Protein AF-R9PTU6-F1 (afdb_monomer_lite)

Structure (mmCIF, N/CA/C/O backbone):
data_AF-R9PTU6-F1
#
_entry.id   AF-R9PTU6-F1
#
loop_
_atom_site.group_PDB
_atom_site.id
_atom_site.type_symbol
_atom_site.label_atom_id
_atom_site.label_alt_id
_atom_site.label_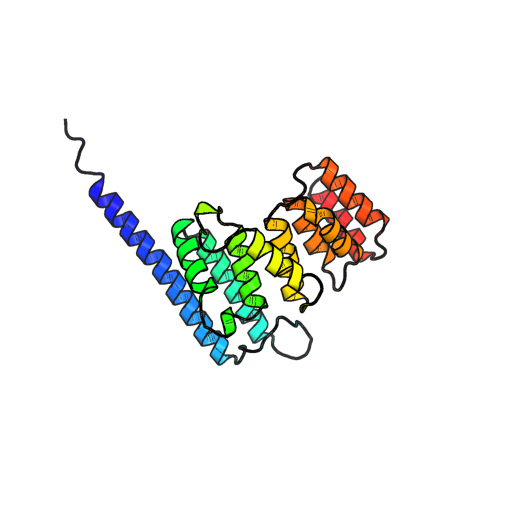comp_id
_atom_site.label_asym_id
_atom_site.label_entity_id
_atom_site.label_seq_id
_atom_site.pdbx_PDB_ins_code
_atom_site.Cartn_x
_atom_site.Cartn_y
_atom_site.Cartn_z
_atom_site.occupancy
_atom_site.B_iso_or_equiv
_atom_site.auth_seq_id
_atom_site.auth_comp_id
_atom_site.auth_asym_id
_atom_site.auth_atom_id
_atom_site.pdbx_PDB_model_num
ATOM 1 N N . MET A 1 1 ? 11.464 44.272 -32.805 1.00 34.47 1 MET A N 1
ATOM 2 C CA . MET A 1 1 ? 10.614 43.321 -32.060 1.00 34.47 1 MET A CA 1
ATOM 3 C C . MET A 1 1 ? 11.207 41.920 -32.236 1.00 34.47 1 MET A C 1
ATOM 5 O O . MET A 1 1 ? 10.971 41.286 -33.251 1.00 34.47 1 MET A O 1
ATOM 9 N N . LYS A 1 2 ? 12.105 41.510 -31.327 1.00 36.19 2 LYS A N 1
ATOM 10 C CA . LYS A 1 2 ? 12.791 40.203 -31.313 1.00 36.19 2 LYS A CA 1
ATOM 11 C C . LYS A 1 2 ? 12.185 39.371 -30.181 1.00 36.19 2 LYS A C 1
ATOM 13 O O . LYS A 1 2 ? 12.646 39.465 -29.053 1.00 36.19 2 LYS A O 1
ATOM 18 N N . ILE A 1 3 ? 11.127 38.623 -30.468 1.00 35.91 3 ILE A N 1
ATOM 19 C CA . ILE A 1 3 ? 10.530 37.650 -29.543 1.00 35.91 3 ILE A CA 1
ATOM 20 C C . ILE A 1 3 ? 10.020 36.508 -30.417 1.00 35.91 3 ILE A C 1
ATOM 22 O O . ILE A 1 3 ? 8.866 36.563 -30.805 1.00 35.91 3 ILE A O 1
ATOM 26 N N . LEU A 1 4 ? 10.877 35.560 -30.833 1.00 30.67 4 LEU A N 1
ATOM 27 C CA . LEU A 1 4 ? 10.441 34.278 -31.435 1.00 30.67 4 LEU A CA 1
ATOM 28 C C . LEU A 1 4 ? 11.594 33.308 -31.783 1.00 30.67 4 LEU A C 1
ATOM 30 O O . LEU A 1 4 ? 11.518 32.612 -32.780 1.00 30.67 4 LEU A O 1
ATOM 34 N N . VAL A 1 5 ? 12.678 33.220 -30.998 1.00 35.16 5 VAL A N 1
ATOM 35 C CA . VAL A 1 5 ? 13.681 32.133 -31.179 1.00 35.16 5 VAL A CA 1
ATOM 36 C C . VAL A 1 5 ? 14.298 31.701 -29.839 1.00 35.16 5 VAL A C 1
ATOM 38 O O . VAL A 1 5 ? 15.510 31.633 -29.687 1.00 35.16 5 VAL A O 1
ATOM 41 N N . LEU A 1 6 ? 13.469 31.464 -28.818 1.00 29.98 6 LEU A N 1
ATOM 42 C CA . LEU A 1 6 ? 13.942 30.956 -27.514 1.00 29.98 6 LEU A CA 1
ATOM 43 C C . LEU A 1 6 ? 13.097 29.805 -26.939 1.00 29.98 6 LEU A C 1
ATOM 45 O O . LEU A 1 6 ? 13.467 29.244 -25.916 1.00 29.98 6 LEU A O 1
ATOM 49 N N . CYS A 1 7 ? 12.014 29.387 -27.608 1.00 32.47 7 CYS A N 1
ATOM 50 C CA . CYS A 1 7 ? 11.205 28.246 -27.156 1.00 32.47 7 CYS A CA 1
ATOM 51 C C . CYS A 1 7 ? 11.706 26.876 -27.650 1.00 32.47 7 CYS A C 1
ATOM 53 O O . CYS A 1 7 ? 11.428 25.878 -27.001 1.00 32.47 7 CYS A O 1
ATOM 55 N N . SER A 1 8 ? 12.470 26.783 -28.742 1.00 41.53 8 SER A N 1
ATOM 56 C CA . SER A 1 8 ? 12.825 25.486 -29.349 1.00 41.53 8 SER A CA 1
ATOM 57 C C . SER A 1 8 ? 14.021 24.769 -28.705 1.00 41.53 8 SER A C 1
ATOM 59 O O . SER A 1 8 ? 14.050 23.543 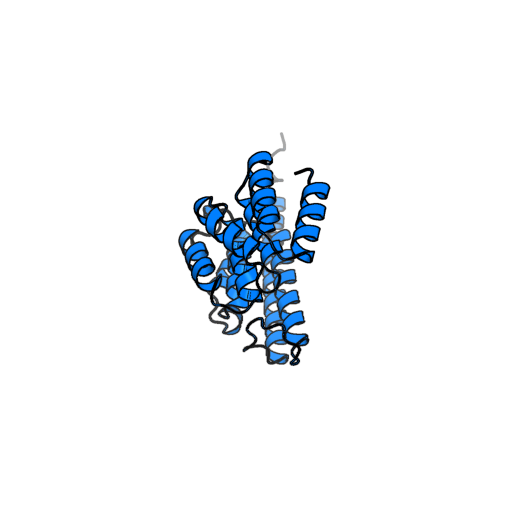-28.689 1.00 41.53 8 SER A O 1
ATOM 61 N N . LEU A 1 9 ? 14.983 25.492 -28.122 1.00 33.44 9 LEU A N 1
ATOM 62 C CA . LEU A 1 9 ? 16.167 24.879 -27.492 1.00 33.44 9 LEU A CA 1
ATOM 63 C C . LEU A 1 9 ? 15.899 24.376 -26.066 1.00 33.44 9 LEU A C 1
ATOM 65 O O . LEU A 1 9 ? 16.403 23.322 -25.695 1.00 33.44 9 LEU A O 1
ATOM 69 N N . LEU A 1 10 ? 15.068 25.088 -25.296 1.00 33.38 10 LEU A N 1
ATOM 70 C CA . LEU A 1 10 ? 14.632 24.661 -23.960 1.00 33.38 10 LEU A CA 1
ATOM 71 C C . LEU A 1 10 ? 13.686 23.456 -24.026 1.00 33.38 10 LEU A C 1
ATOM 73 O O . LEU A 1 10 ? 13.791 22.560 -23.199 1.00 33.38 10 LEU A O 1
ATOM 77 N N . LEU A 1 11 ? 12.793 23.402 -25.021 1.00 34.53 11 LEU A N 1
ATOM 78 C CA . LEU A 1 11 ? 11.911 22.249 -25.223 1.00 34.53 11 LEU A CA 1
ATOM 79 C C . LEU A 1 11 ? 12.690 21.001 -25.671 1.00 34.53 11 LEU A C 1
ATOM 81 O O . LEU A 1 11 ? 12.424 19.929 -25.142 1.00 34.53 11 LEU A O 1
ATOM 85 N N . CYS A 1 12 ? 13.690 21.124 -26.554 1.00 35.94 12 CYS A N 1
ATOM 86 C CA . CYS A 1 12 ? 14.544 19.985 -26.924 1.00 35.94 12 CYS A CA 1
ATOM 87 C C . CYS A 1 12 ? 15.388 19.463 -25.752 1.00 35.94 12 CYS A C 1
ATOM 89 O O . CYS A 1 12 ? 15.470 18.252 -25.565 1.00 35.94 12 CYS A O 1
ATOM 91 N N . SER A 1 13 ? 15.978 20.343 -24.935 1.00 39.31 13 SER A N 1
ATOM 92 C CA . SER A 1 13 ? 16.764 19.907 -23.774 1.00 39.31 13 SER A CA 1
ATOM 93 C C . SER A 1 13 ? 15.894 19.330 -22.655 1.00 39.31 13 SER A C 1
ATOM 95 O O . SER A 1 13 ? 16.315 18.386 -21.995 1.00 39.31 13 SER A O 1
ATOM 97 N N . LEU A 1 14 ? 14.666 19.831 -22.472 1.00 40.34 14 LEU A N 1
ATOM 98 C CA . LEU A 1 14 ? 13.685 19.263 -21.539 1.00 40.34 14 LEU A CA 1
ATOM 99 C C . LEU A 1 14 ? 13.172 17.892 -21.993 1.00 40.34 14 LEU A C 1
ATOM 101 O O . LEU A 1 14 ? 12.947 17.035 -21.146 1.00 40.34 14 LEU A O 1
ATOM 105 N N . VAL A 1 15 ? 12.988 17.672 -23.297 1.00 48.03 15 VAL A N 1
ATOM 106 C CA . VAL A 1 15 ? 12.591 16.362 -23.840 1.00 48.03 15 VAL A CA 1
ATOM 107 C C . VAL A 1 15 ? 13.742 15.357 -23.721 1.00 48.03 15 VAL A C 1
ATOM 109 O O . VAL A 1 15 ? 13.526 14.263 -23.209 1.00 48.03 15 VAL A O 1
ATOM 112 N N . GLN A 1 16 ? 14.977 15.748 -24.058 1.00 53.28 16 GLN A N 1
ATOM 113 C CA . GLN A 1 16 ? 16.151 14.880 -23.882 1.00 53.28 16 GLN A CA 1
ATOM 114 C C . GLN A 1 16 ? 16.455 14.575 -22.407 1.00 53.28 16 GLN A C 1
ATOM 116 O O . GLN A 1 16 ? 16.778 13.441 -22.075 1.00 53.28 16 GLN A O 1
ATOM 121 N N . ALA A 1 17 ? 16.329 15.546 -21.496 1.00 56.66 17 ALA A N 1
ATOM 122 C CA . ALA A 1 17 ? 16.569 15.316 -20.067 1.00 56.66 17 ALA A CA 1
ATOM 123 C C . ALA A 1 17 ? 15.539 14.359 -19.434 1.00 56.66 17 ALA A C 1
ATOM 125 O O . ALA A 1 17 ? 15.880 13.589 -18.535 1.00 56.66 17 ALA A O 1
ATOM 126 N N . LYS A 1 18 ? 14.293 14.390 -19.918 1.00 57.53 18 LYS A N 1
ATOM 127 C CA . LYS A 1 18 ? 13.219 13.475 -19.507 1.00 57.53 18 LYS A CA 1
ATOM 128 C C . LYS A 1 18 ? 13.491 12.035 -19.941 1.00 57.53 18 LYS A C 1
ATOM 130 O O . LYS A 1 18 ? 13.534 11.133 -19.107 1.00 57.53 18 LYS A O 1
ATOM 135 N N . GLU A 1 19 ? 13.823 11.832 -21.217 1.00 61.91 19 GLU A N 1
ATOM 136 C CA . GLU A 1 19 ? 14.202 10.510 -21.740 1.00 61.91 19 GLU A CA 1
ATOM 137 C C . GLU A 1 19 ? 15.419 9.915 -21.010 1.00 61.91 19 GLU A C 1
ATOM 139 O O . GLU A 1 19 ? 15.427 8.729 -20.681 1.00 61.91 19 GLU A O 1
ATOM 144 N N . VAL A 1 20 ? 16.411 10.744 -20.664 1.00 67.69 20 VAL A N 1
ATOM 145 C CA . VAL A 1 20 ? 17.582 10.314 -19.878 1.00 67.69 20 VAL A CA 1
ATOM 146 C C . VAL A 1 20 ? 17.192 9.870 -18.464 1.00 67.69 20 VAL A C 1
ATOM 148 O O . VAL A 1 20 ? 17.780 8.926 -17.936 1.00 67.69 20 VAL A O 1
ATOM 151 N N . THR A 1 21 ? 16.192 10.509 -17.851 1.00 79.62 21 THR A N 1
ATOM 152 C CA . THR A 1 21 ? 15.762 10.180 -16.483 1.00 79.62 21 THR A CA 1
ATOM 153 C C . THR A 1 21 ? 15.050 8.829 -16.451 1.00 79.62 21 THR A C 1
ATOM 155 O O . THR A 1 21 ? 15.451 7.960 -15.682 1.00 79.62 21 THR A O 1
ATOM 158 N N . LEU A 1 22 ? 14.066 8.594 -17.327 1.00 81.81 22 LEU A N 1
ATOM 159 C CA . LEU A 1 22 ? 13.373 7.299 -17.398 1.00 81.81 22 LEU A CA 1
ATOM 160 C C . LEU A 1 22 ? 14.335 6.143 -17.720 1.00 81.81 22 LEU A C 1
ATOM 162 O O . LEU A 1 22 ? 14.288 5.106 -17.059 1.00 81.81 22 LEU A O 1
ATOM 166 N N . GLN A 1 23 ? 15.239 6.330 -18.686 1.00 84.31 23 GLN A N 1
ATOM 167 C CA . GLN A 1 23 ? 16.219 5.304 -19.054 1.00 84.31 23 GLN A CA 1
ATOM 168 C C . GLN A 1 23 ? 17.173 4.968 -17.898 1.00 84.31 23 GLN A C 1
ATOM 170 O O . GLN A 1 23 ? 17.548 3.806 -17.716 1.00 84.31 23 GLN A O 1
ATOM 175 N N . SER A 1 24 ? 17.551 5.968 -17.097 1.00 86.62 24 SER A N 1
ATOM 176 C CA . SER A 1 24 ? 18.366 5.754 -15.900 1.00 86.62 24 SER A CA 1
ATOM 177 C C . SER A 1 24 ? 17.627 4.913 -14.857 1.00 86.62 24 SER A C 1
ATOM 179 O O . SER A 1 24 ? 18.233 4.021 -14.265 1.00 86.62 24 SER A O 1
ATOM 181 N N . GLU A 1 25 ? 16.334 5.166 -14.631 1.00 87.94 25 GLU A N 1
ATOM 182 C CA . GLU A 1 25 ? 15.538 4.397 -13.663 1.00 87.94 25 GLU A CA 1
ATOM 183 C C . GLU A 1 25 ? 15.312 2.948 -14.135 1.00 87.94 25 GLU A C 1
ATOM 185 O O . GLU A 1 25 ? 15.41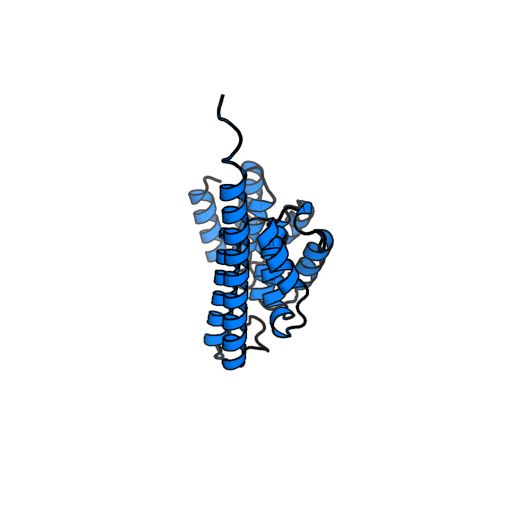0 2.018 -13.334 1.00 87.94 25 GLU A O 1
ATOM 190 N N . LEU A 1 26 ? 15.101 2.731 -15.440 1.00 85.19 26 LEU A N 1
ATOM 191 C CA . LEU A 1 26 ? 15.012 1.385 -16.027 1.00 85.19 26 LEU A CA 1
ATOM 192 C C . LEU A 1 26 ? 16.317 0.601 -15.859 1.00 85.19 26 LEU A C 1
ATOM 194 O O . LEU A 1 26 ? 16.296 -0.511 -15.340 1.00 85.19 26 LEU A O 1
ATOM 198 N N . THR A 1 27 ? 17.458 1.217 -16.184 1.00 86.56 27 THR A N 1
ATOM 199 C CA . THR A 1 27 ? 18.785 0.611 -15.957 1.00 86.56 27 THR A CA 1
ATOM 200 C C . THR A 1 27 ? 18.994 0.258 -14.478 1.00 86.56 27 THR A C 1
ATOM 202 O O . THR A 1 27 ? 19.556 -0.783 -14.137 1.00 86.56 27 THR A O 1
ATOM 205 N N . GLY A 1 28 ? 18.531 1.118 -13.565 1.00 86.00 28 GLY A N 1
ATOM 206 C CA . GLY A 1 28 ? 18.585 0.866 -12.124 1.00 86.00 28 GLY A CA 1
ATOM 207 C C . GLY A 1 28 ? 17.782 -0.368 -11.701 1.00 86.00 28 GLY A C 1
ATOM 208 O O . GLY A 1 28 ? 18.256 -1.160 -10.884 1.00 86.00 28 GLY A O 1
ATOM 209 N N . LEU A 1 29 ? 16.595 -0.557 -12.2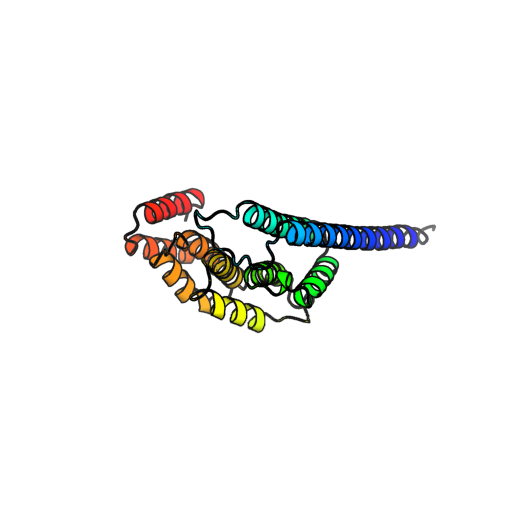79 1.00 85.00 29 LEU A N 1
ATOM 210 C CA . LEU A 1 29 ? 15.733 -1.710 -12.016 1.00 85.00 29 LEU A CA 1
ATOM 211 C C . LEU A 1 29 ? 16.270 -3.006 -12.621 1.00 85.00 29 LEU A C 1
ATOM 213 O O . LEU A 1 29 ? 16.206 -4.037 -11.958 1.00 85.00 29 LEU A O 1
ATOM 217 N N . GLU A 1 30 ? 16.851 -2.963 -13.818 1.00 85.62 30 GLU A N 1
ATOM 218 C CA . GLU A 1 30 ? 17.526 -4.117 -14.430 1.00 85.62 30 GLU A CA 1
ATOM 219 C C . GLU A 1 30 ? 18.701 -4.594 -13.564 1.00 85.62 30 GLU A C 1
ATOM 221 O O . GLU A 1 30 ? 18.809 -5.777 -13.238 1.00 85.62 30 GLU A O 1
ATOM 226 N N . ASN A 1 31 ? 19.535 -3.660 -13.093 1.00 86.06 31 ASN A N 1
ATOM 227 C CA . ASN A 1 31 ? 20.632 -3.966 -12.172 1.00 86.06 31 ASN A CA 1
ATOM 228 C C . ASN A 1 31 ? 20.128 -4.527 -10.836 1.00 86.06 31 ASN A C 1
ATOM 230 O O . ASN A 1 31 ? 20.758 -5.403 -10.240 1.00 86.06 31 ASN A O 1
ATOM 234 N N . TRP A 1 32 ? 19.001 -4.019 -10.331 1.00 89.12 32 TRP A N 1
ATOM 235 C CA . TRP A 1 32 ? 18.366 -4.581 -9.144 1.00 89.12 32 TRP A CA 1
ATOM 236 C C . TRP A 1 32 ? 17.888 -6.018 -9.393 1.00 89.12 32 TRP A C 1
ATOM 238 O O . TRP A 1 32 ? 18.193 -6.893 -8.584 1.00 89.12 32 TRP A O 1
ATOM 248 N N . LEU A 1 33 ? 17.218 -6.276 -10.518 1.00 86.00 33 LEU A N 1
ATOM 249 C CA . LEU A 1 33 ? 16.679 -7.592 -10.855 1.00 86.00 33 LEU A CA 1
ATOM 250 C C . LEU A 1 33 ? 17.795 -8.636 -10.982 1.00 86.00 33 LEU A C 1
ATOM 252 O O . LEU A 1 33 ? 17.674 -9.723 -10.423 1.00 86.00 33 LEU A O 1
ATOM 256 N N . SER A 1 34 ? 18.913 -8.282 -11.627 1.00 83.94 34 SER A N 1
ATOM 257 C CA . SER A 1 34 ? 20.097 -9.151 -11.705 1.00 83.94 34 SER A CA 1
ATOM 258 C C . SER A 1 34 ? 20.592 -9.554 -10.313 1.00 83.94 34 SER A C 1
ATOM 260 O O . SER A 1 34 ? 20.754 -10.740 -10.039 1.00 83.94 34 SER A O 1
ATOM 262 N N . ARG A 1 35 ? 20.754 -8.587 -9.398 1.00 84.38 35 ARG A N 1
ATOM 263 C CA . ARG A 1 35 ? 21.187 -8.869 -8.018 1.00 84.38 35 ARG A CA 1
ATOM 264 C C . ARG A 1 35 ? 20.177 -9.726 -7.256 1.00 84.38 35 ARG A C 1
ATOM 266 O O . ARG A 1 35 ? 20.572 -10.574 -6.464 1.00 84.38 35 ARG A O 1
ATOM 273 N N . TYR A 1 36 ? 18.881 -9.528 -7.491 1.00 83.00 36 TYR A N 1
ATOM 274 C CA . TYR A 1 36 ? 17.831 -10.320 -6.849 1.00 83.00 36 TYR A CA 1
ATOM 275 C C . TYR A 1 36 ? 17.906 -11.804 -7.236 1.00 83.00 36 TYR A C 1
ATOM 277 O O . TYR A 1 36 ? 17.718 -12.684 -6.389 1.00 83.00 36 TYR A O 1
ATOM 285 N N . TYR A 1 37 ? 18.215 -12.086 -8.505 1.00 83.25 37 TYR A N 1
ATOM 286 C CA . TYR A 1 37 ? 18.451 -13.447 -8.979 1.00 83.25 37 TYR A CA 1
ATOM 287 C C . TYR A 1 37 ? 19.728 -14.058 -8.398 1.00 83.25 37 TYR A C 1
ATOM 289 O O . TYR A 1 37 ? 19.695 -15.223 -8.001 1.00 83.25 37 TYR A O 1
ATOM 297 N N . ASP A 1 38 ? 20.806 -13.282 -8.259 1.00 86.44 38 ASP A N 1
ATOM 298 C CA . ASP A 1 38 ? 22.060 -13.756 -7.650 1.00 86.44 38 ASP A CA 1
ATOM 299 C C . ASP A 1 38 ? 21.872 -14.188 -6.184 1.00 86.44 38 ASP A C 1
ATOM 301 O O . ASP A 1 38 ? 22.472 -15.163 -5.731 1.00 86.44 38 ASP A O 1
ATOM 305 N N . LEU A 1 39 ? 20.967 -13.528 -5.453 1.00 84.56 39 LEU A N 1
ATOM 306 C CA . LEU A 1 39 ? 20.577 -13.889 -4.081 1.00 84.56 39 LEU A CA 1
ATOM 307 C C . LEU A 1 39 ? 19.618 -15.098 -4.010 1.00 84.56 39 LEU A C 1
ATOM 309 O O . LEU A 1 39 ? 19.158 -15.490 -2.934 1.00 84.56 39 LEU A O 1
ATOM 313 N N . SER A 1 40 ? 19.295 -15.705 -5.158 1.00 83.12 40 SER A N 1
ATOM 314 C CA . SER A 1 40 ? 18.356 -16.824 -5.302 1.00 83.12 40 SER A CA 1
ATOM 315 C C . SER A 1 40 ? 16.946 -16.527 -4.772 1.00 83.12 40 SER A C 1
ATOM 317 O O . SER A 1 40 ? 16.227 -17.444 -4.383 1.00 83.12 40 SER A O 1
ATOM 319 N N . CYS A 1 41 ? 16.526 -15.260 -4.710 1.00 83.56 41 CYS A N 1
ATOM 320 C CA . CYS A 1 41 ? 15.299 -14.830 -4.021 1.00 83.56 41 CYS A CA 1
ATOM 321 C C . CYS A 1 41 ? 14.004 -15.007 -4.827 1.00 83.56 41 CYS A C 1
ATOM 323 O O . CYS A 1 41 ? 12.946 -14.564 -4.389 1.00 83.56 41 CYS A O 1
ATOM 325 N N . ALA A 1 42 ? 14.055 -15.644 -5.998 1.00 77.44 42 ALA A N 1
ATOM 326 C CA . ALA A 1 42 ? 12.937 -15.688 -6.943 1.00 77.44 42 ALA A CA 1
ATOM 327 C C . ALA A 1 42 ? 11.632 -16.281 -6.368 1.00 77.44 42 ALA A C 1
ATOM 329 O O . ALA A 1 42 ? 10.539 -15.932 -6.816 1.00 77.44 42 ALA A O 1
ATOM 330 N N . ASP A 1 43 ? 11.731 -17.158 -5.372 1.00 78.06 43 ASP A N 1
ATOM 331 C CA . ASP A 1 43 ? 10.611 -17.821 -4.704 1.00 78.06 43 ASP A CA 1
ATOM 332 C C . ASP A 1 43 ? 10.150 -17.129 -3.410 1.00 78.06 43 ASP A C 1
ATOM 334 O O . ASP A 1 43 ? 9.188 -17.585 -2.789 1.00 78.06 43 ASP A O 1
ATOM 338 N N . TYR A 1 44 ? 10.782 -16.025 -3.004 1.00 82.69 44 TYR A N 1
ATOM 339 C CA . TYR A 1 44 ? 10.451 -15.310 -1.774 1.00 82.69 44 TYR A CA 1
ATOM 340 C C . TYR A 1 44 ? 9.039 -14.705 -1.826 1.00 82.69 44 TYR A C 1
ATOM 342 O O . TYR A 1 44 ? 8.687 -13.961 -2.741 1.00 82.69 44 TYR A O 1
ATOM 350 N N . ARG A 1 45 ? 8.207 -15.014 -0.821 1.00 79.38 45 ARG A N 1
ATOM 351 C CA . ARG A 1 45 ? 6.774 -14.640 -0.785 1.00 79.38 45 ARG A CA 1
ATOM 352 C C . ARG A 1 45 ? 6.418 -13.596 0.275 1.00 79.38 45 ARG A C 1
ATOM 354 O O . ARG A 1 45 ? 5.240 -13.368 0.542 1.00 79.38 45 ARG A O 1
ATOM 361 N N . GLY A 1 46 ? 7.418 -12.959 0.886 1.00 75.50 46 GLY A N 1
ATOM 362 C CA . GLY A 1 46 ? 7.194 -11.972 1.947 1.00 75.50 46 GLY A CA 1
ATOM 363 C C . GLY A 1 46 ? 6.818 -12.592 3.293 1.00 75.50 46 GLY A C 1
ATOM 364 O O . GLY A 1 46 ? 6.083 -11.982 4.071 1.00 75.50 46 GLY A O 1
ATOM 365 N N . GLU A 1 47 ? 7.294 -13.807 3.565 1.00 75.88 47 GLU A N 1
ATOM 366 C CA . GLU A 1 47 ? 7.299 -14.366 4.914 1.00 75.88 47 GLU A CA 1
ATOM 367 C C . GLU A 1 47 ? 8.529 -13.833 5.648 1.00 75.88 47 GLU A C 1
ATOM 369 O O . GLU A 1 47 ? 9.663 -14.117 5.273 1.00 75.88 47 GLU A O 1
ATOM 374 N N . TRP A 1 48 ? 8.293 -13.002 6.662 1.00 70.19 48 TRP A N 1
ATOM 375 C CA . TRP A 1 48 ? 9.324 -12.542 7.591 1.00 70.19 48 TRP A CA 1
ATOM 376 C C . TRP A 1 48 ? 9.269 -13.479 8.789 1.00 70.19 48 TRP A C 1
ATOM 378 O O . TRP A 1 48 ? 8.585 -13.198 9.773 1.00 70.19 48 TRP A O 1
ATOM 388 N N . ASN A 1 49 ? 9.854 -14.661 8.635 1.00 58.72 49 ASN A N 1
ATOM 389 C CA . ASN A 1 49 ? 10.034 -15.609 9.725 1.00 58.72 49 ASN A CA 1
ATOM 390 C C . ASN A 1 49 ? 11.530 -15.747 10.034 1.00 58.72 49 ASN A C 1
ATOM 392 O O . ASN A 1 49 ? 12.378 -15.412 9.209 1.00 58.72 49 ASN A O 1
ATOM 396 N N . ASP A 1 50 ? 11.844 -16.228 11.237 1.00 52.50 50 ASP A N 1
ATOM 397 C CA . ASP A 1 50 ? 13.215 -16.326 11.760 1.00 52.50 50 ASP A CA 1
ATOM 398 C C . ASP A 1 50 ? 14.104 -17.314 10.968 1.00 52.50 50 ASP A C 1
ATOM 400 O O . ASP A 1 50 ? 15.304 -17.417 11.211 1.00 52.50 50 ASP A O 1
ATOM 404 N N . THR A 1 51 ? 13.540 -18.015 9.980 1.00 55.00 51 THR A N 1
ATOM 405 C CA . THR A 1 51 ? 14.243 -18.861 9.007 1.00 55.00 51 THR A CA 1
ATOM 406 C C . THR A 1 51 ? 14.723 -18.049 7.787 1.00 55.00 51 THR A C 1
ATOM 408 O O . THR A 1 51 ? 14.238 -18.190 6.669 1.00 55.00 51 THR A O 1
ATOM 411 N N . GLU A 1 52 ? 15.720 -17.196 8.043 1.00 57.34 52 GLU A N 1
ATOM 412 C CA . GLU A 1 52 ? 16.941 -17.024 7.228 1.00 57.34 52 GLU A CA 1
ATOM 413 C C . GLU A 1 52 ? 16.843 -16.587 5.750 1.00 57.34 52 GLU A C 1
ATOM 415 O O . GLU A 1 52 ? 17.549 -17.141 4.909 1.00 57.34 52 GLU A O 1
ATOM 420 N N . ARG A 1 53 ? 16.090 -15.532 5.400 1.00 75.69 53 ARG A N 1
ATOM 421 C CA . ARG A 1 53 ? 16.349 -14.809 4.125 1.00 75.69 53 ARG A CA 1
ATOM 422 C C . ARG A 1 53 ? 16.390 -13.276 4.247 1.00 75.69 53 ARG A C 1
ATOM 424 O O . ARG A 1 53 ? 15.718 -12.606 3.456 1.00 75.69 53 ARG A O 1
ATOM 431 N N . PRO A 1 54 ? 17.175 -12.709 5.189 1.00 81.88 54 PRO A N 1
ATOM 432 C CA . PRO A 1 54 ? 17.294 -11.256 5.351 1.00 81.88 54 PRO A CA 1
ATOM 433 C C . PRO A 1 54 ? 17.729 -10.569 4.052 1.00 81.88 54 PRO A C 1
ATOM 435 O O . PRO A 1 54 ? 17.158 -9.549 3.691 1.00 81.88 54 PRO A O 1
ATOM 438 N N . ASP A 1 55 ? 18.610 -11.194 3.267 1.00 86.25 55 ASP A N 1
ATOM 439 C CA . ASP A 1 55 ? 19.048 -10.644 1.980 1.00 86.25 55 ASP A CA 1
ATOM 440 C C . ASP A 1 55 ? 17.891 -10.479 0.975 1.00 86.25 55 ASP A C 1
ATOM 442 O O . ASP A 1 55 ? 17.881 -9.540 0.182 1.00 86.25 55 ASP A O 1
ATOM 446 N N . CYS A 1 56 ? 16.883 -11.360 1.005 1.00 86.88 56 CYS A N 1
ATOM 447 C CA . CYS A 1 56 ? 15.707 -11.246 0.135 1.00 86.88 56 CYS A CA 1
ATOM 448 C C . CYS A 1 56 ? 14.716 -10.194 0.622 1.00 86.88 56 CYS A C 1
ATOM 450 O O . CYS A 1 56 ? 14.051 -9.554 -0.199 1.00 86.88 56 CYS A O 1
ATOM 452 N N . GLU A 1 57 ? 14.606 -10.029 1.940 1.00 87.06 57 GLU A N 1
ATOM 453 C CA . GLU A 1 57 ? 13.851 -8.935 2.540 1.00 87.06 57 GLU A CA 1
ATOM 454 C C . GLU A 1 57 ? 14.488 -7.594 2.180 1.00 87.06 57 GLU A C 1
ATOM 456 O O . GLU A 1 57 ? 13.804 -6.740 1.616 1.00 87.06 57 GLU A O 1
ATOM 461 N N . ASP A 1 58 ? 15.791 -7.443 2.412 1.00 88.75 58 ASP A N 1
ATOM 462 C CA . ASP A 1 58 ? 16.558 -6.244 2.081 1.00 88.75 58 ASP A CA 1
ATOM 463 C C . ASP A 1 58 ? 16.474 -5.939 0.587 1.00 88.75 58 ASP A C 1
ATOM 465 O O . ASP A 1 58 ? 16.156 -4.815 0.198 1.00 88.75 58 ASP A O 1
ATOM 469 N N . ALA A 1 59 ? 16.634 -6.947 -0.273 1.00 88.94 59 ALA A N 1
ATOM 470 C CA . ALA A 1 59 ? 16.501 -6.747 -1.709 1.00 88.94 59 ALA A CA 1
ATOM 471 C C . ALA A 1 59 ? 15.068 -6.349 -2.116 1.00 88.94 59 ALA A C 1
ATOM 473 O O . ALA A 1 59 ? 14.890 -5.526 -3.017 1.00 88.94 59 ALA A O 1
ATOM 474 N N . TYR A 1 60 ? 14.028 -6.866 -1.457 1.00 90.38 60 TYR A N 1
ATOM 475 C CA . TYR A 1 60 ? 12.655 -6.401 -1.681 1.00 90.38 60 TYR A CA 1
ATOM 476 C C . TYR A 1 60 ? 12.431 -4.965 -1.172 1.00 90.38 60 TYR A C 1
ATOM 478 O O . TYR A 1 60 ? 11.780 -4.165 -1.850 1.00 90.38 60 TYR A O 1
ATOM 486 N N . LEU A 1 61 ? 12.977 -4.602 -0.010 1.00 90.38 61 LEU A N 1
ATOM 487 C CA . LEU A 1 61 ? 12.920 -3.233 0.506 1.00 90.38 61 LEU A CA 1
ATOM 488 C C . LEU A 1 61 ? 13.646 -2.263 -0.434 1.00 90.38 61 LEU A C 1
ATOM 490 O O . LEU A 1 61 ? 13.119 -1.187 -0.723 1.00 90.38 61 LEU A O 1
ATOM 494 N N . ASP A 1 62 ? 14.786 -2.667 -0.986 1.00 91.25 62 ASP A N 1
ATOM 495 C CA . ASP A 1 62 ? 15.511 -1.931 -2.020 1.00 91.25 62 ASP A CA 1
ATOM 496 C C . ASP A 1 62 ? 14.660 -1.728 -3.272 1.00 91.25 62 ASP A C 1
ATOM 498 O O . ASP A 1 62 ? 14.588 -0.608 -3.777 1.00 91.25 62 ASP A O 1
ATOM 502 N N . PHE A 1 63 ? 13.952 -2.758 -3.748 1.00 92.31 63 PHE A N 1
ATOM 503 C CA . PHE A 1 63 ? 13.013 -2.611 -4.866 1.00 92.31 63 PHE A CA 1
ATOM 504 C C . PHE A 1 63 ? 11.950 -1.560 -4.570 1.00 92.31 63 PHE A C 1
ATOM 506 O O . PHE A 1 63 ? 11.709 -0.660 -5.376 1.00 92.31 63 PHE A O 1
ATOM 513 N N . MET A 1 64 ? 11.309 -1.663 -3.405 1.00 91.50 64 MET A N 1
ATOM 514 C CA . MET A 1 64 ? 10.267 -0.723 -3.021 1.00 91.50 64 MET A CA 1
ATOM 515 C C . MET A 1 64 ? 10.790 0.710 -2.937 1.00 91.50 64 MET A C 1
ATOM 517 O O . MET A 1 64 ? 10.116 1.636 -3.396 1.00 91.50 64 MET A O 1
ATOM 521 N N . ASN A 1 65 ? 11.963 0.890 -2.330 1.00 90.56 65 ASN A N 1
ATOM 522 C CA . ASN A 1 65 ? 12.595 2.190 -2.164 1.00 90.56 65 ASN A CA 1
ATOM 523 C C . ASN A 1 65 ? 12.980 2.769 -3.522 1.00 90.56 65 ASN A C 1
ATOM 525 O O . ASN A 1 65 ? 12.618 3.908 -3.809 1.00 90.56 65 ASN A O 1
ATOM 529 N N . SER A 1 66 ? 13.620 1.983 -4.388 1.00 89.62 66 SER A N 1
ATOM 530 C CA . SER A 1 66 ? 13.958 2.388 -5.754 1.00 89.62 66 SER A CA 1
ATOM 531 C C . SER A 1 66 ? 12.719 2.771 -6.551 1.00 89.62 66 SER A C 1
ATOM 533 O O . SER A 1 66 ? 12.692 3.847 -7.141 1.00 89.62 66 SER A O 1
ATOM 535 N N . LEU A 1 67 ? 11.652 1.968 -6.505 1.00 91.19 67 LEU A N 1
ATOM 536 C CA . LEU A 1 67 ? 10.410 2.289 -7.208 1.00 91.19 67 LEU A CA 1
ATOM 537 C C . LEU A 1 67 ? 9.761 3.570 -6.662 1.00 91.19 67 LEU A C 1
ATOM 539 O O . LEU A 1 67 ? 9.278 4.401 -7.432 1.00 91.19 67 LEU A O 1
ATOM 543 N N . GLY A 1 68 ? 9.778 3.764 -5.340 1.00 88.31 68 GLY A N 1
ATOM 544 C CA . GLY A 1 68 ? 9.298 4.987 -4.697 1.00 88.31 68 GLY A CA 1
ATOM 545 C C . GLY A 1 68 ? 10.123 6.226 -5.066 1.00 88.31 68 GLY A C 1
ATOM 546 O O . GLY A 1 68 ? 9.555 7.279 -5.368 1.00 88.31 68 GLY A O 1
ATOM 547 N N . PHE A 1 69 ? 11.453 6.108 -5.092 1.00 88.00 69 PHE A N 1
ATOM 548 C CA . PHE A 1 69 ? 12.356 7.190 -5.486 1.00 88.00 69 PHE A CA 1
ATOM 549 C C . PHE A 1 69 ? 12.210 7.537 -6.963 1.00 88.00 69 PHE A C 1
ATOM 551 O O . PHE A 1 69 ? 12.022 8.717 -7.270 1.00 88.00 69 PHE A O 1
ATOM 558 N N . ALA A 1 70 ? 12.203 6.539 -7.848 1.00 87.75 70 ALA A N 1
ATOM 559 C CA . ALA A 1 70 ? 11.927 6.723 -9.268 1.00 87.75 70 ALA A CA 1
ATOM 560 C C . ALA A 1 70 ? 10.601 7.471 -9.440 1.00 87.75 70 ALA A C 1
ATOM 562 O O . ALA A 1 70 ? 10.548 8.536 -10.055 1.00 87.75 70 ALA A O 1
ATOM 563 N N . ARG A 1 71 ? 9.535 7.013 -8.770 1.00 87.69 71 ARG A N 1
ATOM 564 C CA . ARG A 1 71 ? 8.223 7.665 -8.847 1.00 87.69 71 ARG A CA 1
ATOM 565 C C . ARG A 1 71 ? 8.244 9.130 -8.410 1.00 87.69 71 ARG A C 1
ATOM 567 O O . ARG A 1 71 ? 7.510 9.922 -8.994 1.00 87.69 71 ARG A O 1
ATOM 574 N N . SER A 1 72 ? 9.049 9.490 -7.411 1.00 86.56 72 SER A N 1
ATOM 575 C CA . SER A 1 72 ? 9.157 10.872 -6.920 1.00 86.56 72 SER A CA 1
ATOM 576 C C . SER A 1 72 ? 9.900 11.825 -7.865 1.00 86.56 72 SER A C 1
ATOM 578 O O . SER A 1 72 ? 9.737 13.039 -7.751 1.00 86.56 72 SER A O 1
ATOM 580 N N . ARG A 1 73 ? 10.715 11.289 -8.781 1.00 88.56 73 ARG A N 1
ATOM 581 C CA . ARG A 1 73 ? 11.533 12.058 -9.734 1.00 88.56 73 ARG A CA 1
ATOM 582 C C . ARG A 1 73 ? 10.912 12.133 -11.123 1.00 88.56 73 ARG A C 1
ATOM 584 O O . ARG A 1 73 ? 11.137 13.104 -11.836 1.00 88.56 73 ARG A O 1
ATOM 591 N N . LEU A 1 74 ? 10.144 11.112 -11.488 1.00 89.50 74 LEU A N 1
ATOM 592 C CA . LEU A 1 74 ? 9.480 11.003 -12.779 1.00 89.50 74 LEU A CA 1
ATOM 593 C C . LEU A 1 74 ? 8.180 11.817 -12.806 1.00 89.50 74 LEU A C 1
ATOM 595 O O . LEU A 1 74 ? 7.415 11.851 -11.836 1.00 89.50 74 LEU A O 1
ATOM 599 N N . SER A 1 75 ? 7.892 12.427 -13.954 1.00 90.56 75 SER A N 1
ATOM 600 C CA . SER A 1 75 ? 6.554 12.947 -14.245 1.00 90.56 75 SER A CA 1
ATOM 601 C C . SER A 1 75 ? 5.522 11.815 -14.272 1.00 90.56 75 SER A C 1
ATOM 603 O O . SER A 1 75 ? 5.871 10.646 -14.422 1.00 90.56 75 SER A O 1
ATOM 605 N N . ASP A 1 76 ? 4.233 12.142 -14.168 1.00 90.56 76 ASP A N 1
ATOM 606 C CA . ASP A 1 76 ? 3.161 11.134 -14.210 1.00 90.56 76 ASP A CA 1
ATOM 607 C C . ASP A 1 76 ? 3.197 10.288 -15.492 1.00 90.56 76 ASP A C 1
ATOM 609 O O . ASP A 1 76 ? 2.909 9.095 -15.446 1.00 90.56 76 ASP A O 1
ATOM 613 N N . GLN A 1 77 ? 3.609 10.881 -16.617 1.00 90.62 77 GLN A N 1
ATOM 614 C CA . GLN A 1 77 ? 3.747 10.179 -17.891 1.00 90.62 77 GLN A CA 1
ATOM 615 C C . GLN A 1 77 ? 4.928 9.199 -17.890 1.00 90.62 77 GLN A C 1
ATOM 617 O O . GLN A 1 77 ? 4.775 8.059 -18.317 1.00 90.62 77 GLN A O 1
ATOM 622 N N . GLU A 1 78 ? 6.094 9.608 -17.393 1.00 92.06 78 GLU A N 1
ATOM 623 C CA . GLU A 1 78 ? 7.262 8.719 -17.317 1.00 92.06 78 GLU A CA 1
ATOM 624 C C . GLU A 1 78 ? 7.049 7.619 -16.270 1.00 92.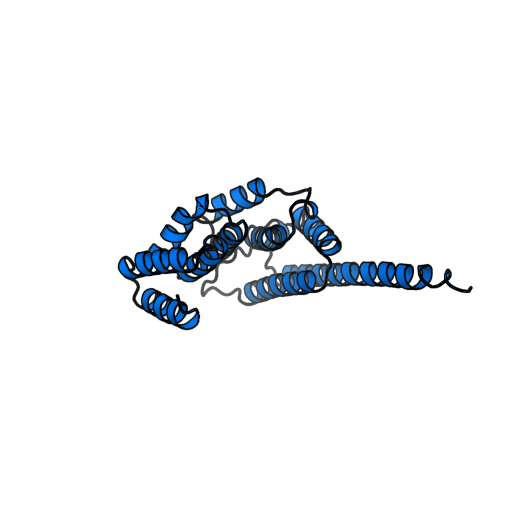06 78 GLU A C 1
ATOM 626 O O . GLU A 1 78 ? 7.364 6.456 -16.502 1.00 92.06 78 GLU A O 1
ATOM 631 N N . ALA A 1 79 ? 6.446 7.962 -15.130 1.00 92.69 79 ALA A N 1
ATOM 632 C CA . ALA A 1 79 ? 6.063 6.995 -14.111 1.00 92.69 79 ALA A CA 1
ATOM 633 C C . ALA A 1 79 ? 5.031 5.991 -14.636 1.00 92.69 79 ALA A C 1
ATOM 635 O O . ALA A 1 79 ? 5.106 4.812 -14.304 1.00 92.69 79 ALA A O 1
ATOM 636 N N . SER A 1 80 ? 4.083 6.447 -15.457 1.00 93.44 80 SER A N 1
ATOM 637 C CA . SER A 1 80 ? 3.130 5.578 -16.144 1.00 93.44 80 SER A CA 1
ATOM 638 C C . SER A 1 80 ? 3.827 4.571 -17.046 1.00 93.44 80 SER A C 1
ATOM 640 O O . SER A 1 80 ? 3.527 3.383 -16.951 1.00 93.44 80 SER A O 1
ATOM 642 N N . GLN A 1 81 ? 4.772 5.029 -17.873 1.00 92.88 81 GLN A N 1
ATOM 643 C CA . GLN A 1 81 ? 5.548 4.167 -18.766 1.00 92.88 81 GLN A CA 1
ATOM 644 C C . GLN A 1 81 ? 6.356 3.140 -17.975 1.00 92.88 81 GLN A C 1
ATOM 646 O O . GLN A 1 81 ? 6.291 1.949 -18.268 1.00 92.88 81 GLN A O 1
ATOM 651 N N . LEU A 1 82 ? 7.055 3.584 -16.927 1.00 93.44 82 LEU A N 1
ATOM 652 C CA . LEU A 1 82 ? 7.803 2.697 -16.044 1.00 93.44 82 LEU A CA 1
ATOM 653 C C . LEU A 1 82 ? 6.899 1.624 -15.421 1.00 93.44 82 LEU A C 1
ATOM 655 O O . LEU A 1 82 ? 7.209 0.435 -15.461 1.00 93.44 82 LEU A O 1
ATOM 659 N N . LEU A 1 83 ? 5.775 2.037 -14.836 1.00 94.62 83 LEU A N 1
ATOM 660 C CA . LEU A 1 83 ? 4.861 1.118 -14.167 1.00 94.62 83 LEU A CA 1
ATOM 661 C C . LEU A 1 83 ? 4.133 0.198 -15.152 1.00 94.62 83 LEU A C 1
ATOM 663 O O . LEU A 1 83 ? 3.820 -0.917 -14.758 1.00 94.62 83 LEU A O 1
ATOM 667 N N . ASP A 1 84 ? 3.909 0.608 -16.404 1.00 94.44 84 ASP A N 1
ATOM 668 C CA . ASP A 1 84 ? 3.338 -0.254 -17.451 1.00 94.44 84 ASP A CA 1
ATOM 669 C C . ASP A 1 84 ? 4.303 -1.389 -17.800 1.00 94.44 84 ASP A C 1
ATOM 671 O O . ASP A 1 84 ? 3.911 -2.556 -17.811 1.00 94.44 84 ASP A O 1
ATOM 675 N N . ILE A 1 85 ? 5.587 -1.056 -17.987 1.00 92.81 85 ILE A N 1
ATOM 676 C CA . ILE A 1 85 ? 6.658 -2.033 -18.234 1.00 92.81 85 ILE A CA 1
ATOM 677 C C . ILE A 1 85 ? 6.710 -3.049 -17.092 1.00 92.81 85 ILE A C 1
ATOM 679 O O . ILE A 1 85 ? 6.648 -4.253 -17.331 1.00 92.81 85 ILE A O 1
ATOM 683 N N . LEU A 1 86 ? 6.758 -2.578 -15.842 1.00 93.81 86 LEU A N 1
ATOM 684 C CA . LEU A 1 86 ? 6.794 -3.461 -14.673 1.00 93.81 86 LEU A CA 1
ATOM 685 C C . LEU A 1 86 ? 5.504 -4.275 -14.523 1.00 93.81 86 LEU A C 1
ATOM 687 O O . LEU A 1 86 ? 5.540 -5.443 -14.143 1.00 93.81 86 LEU A O 1
ATOM 691 N N . TRP A 1 87 ? 4.351 -3.673 -14.814 1.00 94.62 87 TRP A N 1
ATOM 692 C CA . TRP A 1 87 ? 3.052 -4.324 -14.693 1.00 94.62 87 TRP A CA 1
ATOM 693 C C . TRP A 1 87 ? 2.852 -5.429 -15.728 1.00 94.62 87 TRP A C 1
ATOM 695 O O . TRP A 1 87 ? 2.236 -6.442 -15.402 1.00 94.62 87 TRP A O 1
ATOM 705 N N . ARG A 1 88 ? 3.350 -5.258 -16.951 1.00 93.25 88 ARG A N 1
ATOM 706 C CA . ARG A 1 88 ? 3.205 -6.228 -18.048 1.00 93.25 88 ARG A CA 1
ATOM 707 C C . ARG A 1 88 ? 4.390 -7.174 -18.202 1.00 93.25 88 ARG A C 1
ATOM 709 O O . ARG A 1 88 ? 4.371 -7.993 -19.110 1.00 93.25 88 ARG A O 1
ATOM 716 N N . SER A 1 89 ? 5.414 -7.034 -17.368 1.00 91.06 89 SER A N 1
ATOM 717 C CA . SER A 1 89 ? 6.614 -7.853 -17.452 1.00 91.06 89 SER A CA 1
ATOM 718 C C . SER A 1 89 ? 6.306 -9.339 -17.243 1.00 91.06 89 SER A C 1
ATOM 720 O O . SER A 1 89 ? 5.609 -9.705 -16.294 1.00 91.06 89 SER A O 1
ATOM 722 N N . ASP A 1 90 ? 6.892 -10.177 -18.099 1.00 88.75 90 ASP A N 1
ATOM 723 C CA . ASP A 1 90 ? 6.881 -11.638 -17.971 1.00 88.75 90 ASP A CA 1
ATOM 724 C C . ASP A 1 90 ? 7.969 -12.150 -17.006 1.00 88.75 90 ASP A C 1
ATOM 726 O O . ASP A 1 90 ? 8.104 -13.357 -16.802 1.00 88.75 90 ASP A O 1
ATOM 730 N N . GLU A 1 91 ? 8.744 -11.249 -16.387 1.00 88.12 91 GLU A N 1
ATOM 731 C CA . GLU A 1 91 ? 9.759 -11.616 -15.401 1.00 88.12 91 GLU A CA 1
ATOM 732 C C . GLU A 1 91 ? 9.099 -12.311 -14.196 1.00 88.12 91 GLU A C 1
ATOM 734 O O . GLU A 1 91 ? 8.248 -11.709 -13.519 1.00 88.12 91 GLU A O 1
ATOM 739 N N . PRO A 1 92 ? 9.486 -13.561 -13.867 1.00 87.00 92 PRO A N 1
ATOM 740 C CA . PRO A 1 92 ? 8.849 -14.332 -12.799 1.00 87.00 92 PRO A CA 1
ATOM 741 C C . PRO A 1 92 ? 8.812 -13.611 -11.445 1.00 87.00 92 PRO A C 1
ATOM 743 O O . PRO A 1 92 ? 7.824 -13.709 -10.715 1.00 87.00 92 PRO A O 1
ATOM 746 N N . VAL A 1 93 ? 9.856 -12.839 -11.126 1.00 88.00 93 VAL A N 1
ATOM 747 C CA . VAL A 1 93 ? 9.951 -12.052 -9.885 1.00 88.00 93 VAL A CA 1
ATOM 748 C C . VAL A 1 93 ? 8.884 -10.958 -9.832 1.00 88.00 93 VAL A C 1
ATOM 750 O O . VAL A 1 93 ? 8.250 -10.770 -8.799 1.00 88.00 93 VAL A O 1
ATOM 753 N N . LEU A 1 94 ? 8.629 -10.261 -10.941 1.00 89.31 94 LEU A N 1
ATOM 754 C CA . LEU A 1 94 ? 7.625 -9.190 -10.997 1.00 89.31 94 LEU A CA 1
ATOM 755 C C . LEU A 1 94 ? 6.188 -9.734 -11.041 1.00 89.31 94 LEU A C 1
ATOM 757 O O . LEU A 1 94 ? 5.241 -9.029 -10.682 1.00 89.31 94 LEU A O 1
ATOM 761 N N . SER A 1 95 ? 6.033 -11.005 -11.418 1.00 86.94 95 SER A N 1
ATOM 762 C CA . SER A 1 95 ? 4.769 -11.747 -11.348 1.00 86.94 95 SER A CA 1
ATOM 763 C C . SER A 1 95 ? 4.445 -12.284 -9.948 1.00 86.94 95 SER A C 1
ATOM 765 O O . SER A 1 95 ? 3.301 -12.659 -9.685 1.00 86.94 95 SER A O 1
ATOM 767 N N . ASN A 1 96 ? 5.413 -12.299 -9.026 1.00 89.31 96 ASN A N 1
ATOM 768 C CA . ASN A 1 96 ? 5.187 -12.661 -7.629 1.00 89.31 96 ASN A CA 1
ATOM 769 C C . ASN A 1 96 ? 4.230 -11.663 -6.950 1.00 89.31 96 ASN A C 1
ATOM 771 O O . ASN A 1 96 ? 4.323 -10.449 -7.153 1.00 89.31 96 ASN A O 1
ATOM 775 N N . GLU A 1 97 ? 3.326 -12.168 -6.103 1.00 91.25 97 GLU A N 1
ATOM 776 C CA . GLU A 1 97 ? 2.288 -11.366 -5.442 1.00 91.25 97 GLU A CA 1
ATOM 777 C C . GLU A 1 97 ? 2.852 -10.156 -4.688 1.00 91.25 97 GLU A C 1
ATOM 779 O O . GLU A 1 97 ? 2.281 -9.068 -4.750 1.00 91.25 97 GLU A O 1
ATOM 784 N N . LEU A 1 98 ? 3.989 -10.308 -4.010 1.00 91.38 98 LEU A N 1
ATOM 785 C CA . LEU A 1 98 ? 4.595 -9.247 -3.211 1.00 91.38 98 LEU A CA 1
ATOM 786 C C . LEU A 1 98 ? 5.021 -8.046 -4.076 1.00 91.38 98 LEU A C 1
ATOM 788 O O . LEU A 1 98 ? 4.720 -6.887 -3.757 1.00 91.38 98 LEU A O 1
ATOM 792 N N . PHE A 1 99 ? 5.674 -8.325 -5.203 1.00 92.31 99 PHE A N 1
ATOM 793 C CA . PHE A 1 99 ? 6.109 -7.315 -6.166 1.00 92.31 99 PHE A CA 1
ATOM 794 C C . PHE A 1 99 ? 4.919 -6.730 -6.915 1.00 92.31 99 PHE A C 1
ATOM 796 O O . PHE A 1 99 ? 4.786 -5.505 -7.001 1.00 92.31 99 PHE A O 1
ATOM 803 N N . LYS A 1 100 ? 3.986 -7.580 -7.354 1.00 93.38 100 LYS A N 1
ATOM 804 C CA . LYS A 1 100 ? 2.771 -7.148 -8.048 1.00 93.38 100 LYS A CA 1
ATOM 805 C C . LYS A 1 100 ? 1.937 -6.194 -7.199 1.00 93.38 100 LYS A C 1
ATOM 807 O O . LYS A 1 100 ? 1.491 -5.161 -7.696 1.00 93.38 100 LYS A O 1
ATOM 812 N N . MET A 1 101 ? 1.795 -6.474 -5.904 1.00 94.00 101 MET A N 1
ATOM 813 C CA . MET A 1 101 ? 1.097 -5.598 -4.959 1.00 94.00 101 MET A CA 1
ATOM 814 C C . MET A 1 101 ? 1.825 -4.272 -4.722 1.00 94.00 101 MET A C 1
ATOM 816 O O . MET A 1 101 ? 1.186 -3.231 -4.534 1.00 94.00 101 MET A O 1
ATOM 820 N N . THR A 1 102 ? 3.156 -4.276 -4.760 1.00 93.44 102 THR A N 1
ATOM 821 C CA . THR A 1 102 ? 3.970 -3.056 -4.664 1.00 93.44 102 THR A CA 1
ATOM 822 C C . THR A 1 102 ? 3.821 -2.183 -5.909 1.00 93.44 102 THR A C 1
ATOM 824 O O . THR A 1 102 ? 3.624 -0.969 -5.790 1.00 93.44 102 THR A O 1
ATOM 827 N N . ILE A 1 103 ? 3.834 -2.784 -7.100 1.00 95.00 103 ILE A N 1
ATOM 828 C CA . ILE A 1 103 ? 3.583 -2.087 -8.370 1.00 95.00 103 ILE A CA 1
ATOM 829 C C . ILE A 1 103 ? 2.156 -1.521 -8.374 1.00 95.00 103 ILE A C 1
ATOM 831 O O . ILE A 1 103 ? 1.971 -0.326 -8.599 1.00 95.00 103 ILE A O 1
ATOM 835 N N . ALA A 1 104 ? 1.156 -2.329 -8.009 1.00 95.75 104 ALA A N 1
ATOM 836 C CA . ALA A 1 104 ? -0.242 -1.908 -7.881 1.00 95.75 104 ALA A CA 1
ATOM 837 C C . ALA A 1 104 ? -0.417 -0.720 -6.915 1.00 95.75 104 ALA A C 1
ATOM 839 O O . ALA A 1 104 ? -1.122 0.247 -7.214 1.00 95.75 104 ALA A O 1
ATOM 840 N N . SER A 1 105 ? 0.290 -0.743 -5.781 1.00 92.56 105 SER A N 1
ATOM 841 C CA . SER A 1 105 ? 0.293 0.352 -4.803 1.00 92.56 105 SER A CA 1
ATOM 842 C C . SER A 1 105 ? 0.882 1.654 -5.352 1.00 92.56 105 SER A C 1
ATOM 844 O O . SER A 1 105 ? 0.530 2.728 -4.864 1.00 92.56 105 SER A O 1
ATOM 846 N N . ASN A 1 106 ? 1.772 1.591 -6.343 1.00 92.81 106 ASN A N 1
ATOM 847 C CA . ASN A 1 106 ? 2.293 2.774 -7.028 1.00 92.81 106 ASN A CA 1
ATOM 848 C C . ASN A 1 106 ? 1.374 3.225 -8.168 1.00 92.81 106 ASN A C 1
ATOM 850 O O . ASN A 1 106 ? 1.147 4.425 -8.313 1.00 92.81 106 ASN A O 1
ATOM 854 N N . LEU A 1 107 ? 0.777 2.284 -8.905 1.00 94.88 107 LEU A N 1
ATOM 855 C CA . LEU A 1 107 ? -0.203 2.563 -9.957 1.00 94.88 107 LEU A CA 1
ATOM 856 C C . LEU A 1 107 ? -1.394 3.365 -9.433 1.00 94.88 107 LEU A C 1
ATOM 858 O O . LEU A 1 107 ? -1.768 4.364 -10.036 1.00 94.88 107 LEU A O 1
ATOM 862 N N . VAL A 1 108 ? -1.956 3.000 -8.279 1.00 94.00 108 VAL A N 1
ATOM 863 C CA . VAL A 1 108 ? -3.115 3.714 -7.710 1.00 94.00 108 VAL A CA 1
ATOM 864 C C . VAL A 1 108 ? -2.828 5.189 -7.376 1.00 94.00 108 VAL A C 1
ATOM 866 O O . VAL A 1 108 ? -3.758 5.987 -7.301 1.00 94.00 108 VAL A O 1
ATOM 869 N N . ASN A 1 109 ? -1.556 5.578 -7.217 1.00 91.19 109 ASN A N 1
ATOM 870 C CA . ASN A 1 109 ? -1.178 6.981 -7.010 1.00 91.19 109 ASN A CA 1
ATOM 871 C C . ASN A 1 109 ? -1.182 7.803 -8.303 1.00 91.19 109 ASN A C 1
ATOM 873 O O . ASN A 1 109 ? -1.113 9.029 -8.232 1.00 91.19 109 ASN A O 1
ATOM 877 N N . LEU A 1 110 ? -1.215 7.153 -9.469 1.00 91.94 110 LEU A N 1
ATOM 878 C CA . LEU A 1 110 ? -1.390 7.833 -10.743 1.00 91.94 110 LEU A CA 1
ATOM 879 C C . LEU A 1 110 ? -2.872 8.137 -10.982 1.00 91.94 110 LEU A C 1
ATOM 881 O O . LEU A 1 110 ? -3.733 7.295 -10.672 1.00 91.94 110 LEU A O 1
ATOM 885 N N . PRO A 1 111 ? -3.183 9.307 -11.569 1.00 91.25 111 PRO A N 1
ATOM 886 C CA . PRO A 1 111 ? -4.530 9.580 -12.036 1.00 91.25 111 PRO A CA 1
ATOM 887 C C . PRO A 1 111 ? -4.906 8.568 -13.134 1.00 91.25 111 PRO A C 1
ATOM 889 O O . PRO A 1 111 ? -4.047 8.000 -13.807 1.00 91.25 111 PRO A O 1
ATOM 892 N N . GLN A 1 112 ? -6.200 8.259 -13.260 1.00 90.31 112 GLN A N 1
ATOM 893 C CA . GLN A 1 112 ? -6.669 7.142 -14.093 1.00 90.31 112 GLN A CA 1
ATOM 894 C C . GLN A 1 112 ? -6.321 7.310 -15.584 1.00 90.31 112 GLN A C 1
ATOM 896 O O . GLN A 1 112 ? -6.072 6.319 -16.269 1.00 90.31 112 GLN A O 1
ATOM 901 N N . ASP A 1 113 ? -6.284 8.545 -16.077 1.00 91.06 113 ASP A N 1
ATOM 902 C CA . ASP A 1 113 ? -5.859 8.909 -17.434 1.00 91.06 113 ASP A CA 1
ATOM 903 C C . ASP A 1 113 ? -4.375 8.615 -17.688 1.00 91.06 113 ASP A C 1
ATOM 905 O O . ASP A 1 113 ? -4.006 8.224 -18.793 1.00 91.06 113 ASP A O 1
ATOM 909 N N . ALA A 1 114 ? -3.537 8.709 -16.655 1.00 90.31 114 ALA A N 1
ATOM 910 C CA . ALA A 1 114 ? -2.135 8.324 -16.713 1.00 90.31 114 ALA A CA 1
ATOM 911 C C . ALA A 1 114 ? -1.917 6.806 -16.612 1.00 90.31 114 ALA A C 1
ATOM 913 O O . ALA A 1 114 ? -0.784 6.370 -16.714 1.00 90.31 114 ALA A O 1
ATOM 914 N N . ARG A 1 115 ? -2.936 5.960 -16.433 1.00 92.56 115 ARG A N 1
ATOM 915 C CA . ARG A 1 115 ? -2.771 4.489 -16.433 1.00 92.56 115 ARG A CA 1
ATOM 916 C C . ARG A 1 115 ? -3.907 3.791 -17.186 1.00 92.56 115 ARG A C 1
ATOM 918 O O . ARG A 1 115 ? -4.691 3.051 -16.594 1.00 92.56 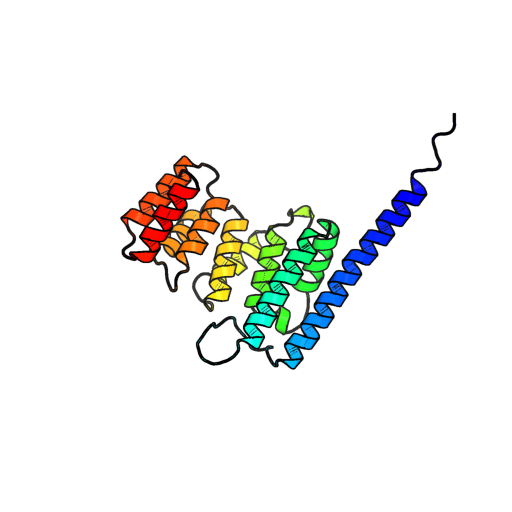115 ARG A O 1
ATOM 925 N N . PRO A 1 116 ? -4.013 4.005 -18.510 1.00 87.88 116 PRO A N 1
ATOM 926 C CA . PRO A 1 116 ? -5.142 3.517 -19.307 1.00 87.88 116 PRO A CA 1
ATOM 927 C C . PRO A 1 116 ? -5.217 1.985 -19.410 1.00 87.88 116 PRO A C 1
ATOM 929 O O . PRO A 1 116 ? -6.242 1.446 -19.811 1.00 87.88 116 PRO A O 1
ATOM 932 N N . TYR A 1 117 ? -4.142 1.283 -19.054 1.00 91.50 117 TYR A N 1
ATOM 933 C CA . TYR A 1 117 ? -4.014 -0.171 -19.119 1.00 91.50 117 TYR A CA 1
ATOM 934 C C . TYR A 1 117 ? -4.466 -0.907 -17.854 1.00 91.50 117 TYR A C 1
ATOM 936 O O . TYR A 1 117 ? -4.484 -2.134 -17.855 1.00 91.50 117 TYR A O 1
ATOM 944 N N . VAL A 1 118 ? -4.778 -0.182 -16.775 1.00 94.25 118 VAL A N 1
ATOM 945 C CA . VAL A 1 118 ? -5.245 -0.778 -15.521 1.00 94.25 118 VAL A CA 1
ATOM 946 C C . VAL A 1 118 ? -6.196 0.167 -14.793 1.00 94.25 118 VAL A C 1
ATOM 948 O O . VAL A 1 118 ? -5.878 1.319 -14.464 1.00 94.25 118 VAL A O 1
ATOM 951 N N . ASN A 1 119 ? -7.401 -0.316 -14.529 1.00 94.19 119 ASN A N 1
ATOM 952 C CA . ASN A 1 119 ? -8.440 0.464 -13.872 1.00 94.19 119 ASN A CA 1
ATOM 953 C C . ASN A 1 119 ? -8.519 0.181 -12.363 1.00 94.19 119 ASN A C 1
ATOM 955 O O . ASN A 1 119 ? -7.955 -0.781 -11.840 1.00 94.19 119 ASN A O 1
ATOM 959 N N . ASN A 1 120 ? -9.235 1.046 -11.640 1.00 94.88 120 ASN A N 1
ATOM 960 C CA . ASN A 1 120 ? -9.421 0.892 -10.195 1.00 94.88 120 ASN A CA 1
ATOM 961 C C . ASN A 1 120 ? -10.087 -0.428 -9.799 1.00 94.88 120 ASN A C 1
ATOM 963 O O . ASN A 1 120 ? -9.732 -0.964 -8.759 1.00 94.88 120 ASN A O 1
ATOM 967 N N . SER A 1 121 ? -11.014 -0.954 -10.603 1.00 95.38 121 SER A N 1
ATOM 968 C CA . SER A 1 121 ? -11.692 -2.217 -10.295 1.00 95.38 121 SER A CA 1
ATOM 969 C C . SER A 1 121 ? -10.733 -3.405 -10.361 1.00 95.38 121 SER A C 1
ATOM 971 O O . SER A 1 121 ? -10.845 -4.313 -9.545 1.00 95.38 121 SER A O 1
ATOM 973 N N . GLU A 1 122 ? -9.784 -3.408 -11.297 1.00 95.31 122 GLU A N 1
ATOM 974 C CA . GLU A 1 122 ? -8.755 -4.451 -11.391 1.00 95.31 122 GLU A CA 1
ATOM 975 C C . GLU A 1 122 ? -7.815 -4.411 -10.181 1.00 95.31 122 GLU A C 1
ATOM 977 O O . GLU A 1 122 ? -7.560 -5.444 -9.562 1.00 95.31 122 GLU A O 1
ATOM 982 N N . LEU A 1 123 ? -7.354 -3.214 -9.796 1.00 96.19 123 LEU A N 1
ATOM 983 C CA . LEU A 1 123 ? -6.513 -3.022 -8.608 1.00 96.19 123 LEU A CA 1
ATOM 984 C C . LEU A 1 123 ? -7.254 -3.385 -7.315 1.00 96.19 123 LEU A C 1
ATOM 986 O O . LEU A 1 123 ? -6.668 -3.968 -6.405 1.00 96.19 123 LEU A O 1
ATOM 990 N N . GLU A 1 124 ? -8.539 -3.047 -7.237 1.00 96.12 124 GLU A N 1
ATOM 991 C CA . GLU A 1 124 ? -9.407 -3.383 -6.114 1.00 96.12 124 GLU A CA 1
ATOM 992 C C . GLU A 1 124 ? -9.574 -4.895 -5.974 1.00 96.12 124 GLU A C 1
ATOM 994 O O . GLU A 1 124 ? -9.327 -5.434 -4.898 1.00 96.12 124 GLU A O 1
ATOM 999 N N . ASN A 1 125 ? -9.942 -5.584 -7.057 1.00 95.50 125 ASN A N 1
ATOM 1000 C CA . ASN A 1 125 ? -10.125 -7.034 -7.053 1.00 95.50 125 ASN A CA 1
ATOM 1001 C C . ASN A 1 125 ? -8.837 -7.755 -6.649 1.00 95.50 125 ASN A C 1
ATOM 1003 O O . ASN A 1 125 ? -8.880 -8.662 -5.819 1.00 95.50 125 ASN A O 1
ATOM 1007 N N . LEU A 1 126 ? -7.693 -7.307 -7.179 1.00 95.25 126 LEU A N 1
ATOM 1008 C CA . LEU A 1 126 ? -6.388 -7.825 -6.783 1.00 95.25 126 LEU A CA 1
ATOM 1009 C C . LEU A 1 126 ? -6.154 -7.646 -5.277 1.00 95.25 126 LEU A C 1
ATOM 1011 O O . LEU A 1 126 ? -5.751 -8.586 -4.604 1.00 95.25 126 LEU A O 1
ATOM 1015 N N . ALA A 1 127 ? -6.418 -6.459 -4.728 1.00 96.19 127 ALA A N 1
ATOM 1016 C CA . ALA A 1 127 ? -6.203 -6.208 -3.307 1.00 96.19 127 ALA A CA 1
ATOM 1017 C C . ALA A 1 127 ? -7.134 -7.048 -2.419 1.00 96.19 127 ALA A C 1
ATOM 1019 O O . ALA A 1 127 ? -6.689 -7.623 -1.426 1.00 96.19 127 ALA A O 1
ATOM 1020 N N . LEU A 1 128 ? -8.418 -7.136 -2.773 1.00 95.62 128 LEU A N 1
ATOM 1021 C CA . LEU A 1 128 ? -9.417 -7.878 -2.004 1.00 95.62 128 LEU A CA 1
ATOM 1022 C C . LEU A 1 128 ? -9.132 -9.381 -1.969 1.00 95.62 128 LEU A C 1
ATOM 1024 O O . LEU A 1 128 ? -9.338 -9.997 -0.927 1.00 95.62 128 LEU A O 1
ATOM 1028 N N . ASP A 1 129 ? -8.624 -9.953 -3.062 1.00 94.88 129 ASP A N 1
ATOM 1029 C CA . ASP A 1 129 ? -8.216 -11.362 -3.109 1.00 94.88 129 ASP A CA 1
ATOM 1030 C C . ASP A 1 129 ? -7.107 -11.669 -2.089 1.00 94.88 129 ASP A C 1
ATOM 1032 O O . ASP A 1 129 ? -7.122 -12.704 -1.420 1.00 94.88 129 ASP A O 1
ATOM 1036 N N . LYS A 1 130 ? -6.170 -10.730 -1.914 1.00 94.88 130 LYS A N 1
ATOM 1037 C CA . LYS A 1 130 ? -4.970 -10.928 -1.090 1.00 94.88 130 LYS A CA 1
ATOM 1038 C C . LYS A 1 130 ? -5.142 -10.549 0.372 1.00 94.88 130 LYS A C 1
ATOM 1040 O O . LYS A 1 130 ? -4.472 -11.122 1.226 1.00 94.88 130 LYS A O 1
ATOM 1045 N N . VAL A 1 131 ? -6.031 -9.608 0.689 1.00 93.62 131 VAL A N 1
ATOM 1046 C CA . VAL A 1 131 ? -6.100 -8.970 2.017 1.00 93.62 131 VAL A CA 1
ATOM 1047 C C . VAL A 1 131 ? -6.401 -9.935 3.175 1.00 93.62 131 VAL A C 1
ATOM 1049 O O . VAL A 1 131 ? -6.048 -9.627 4.307 1.00 93.62 131 VAL A O 1
ATOM 1052 N N . LEU A 1 132 ? -7.001 -11.106 2.918 1.00 84.88 132 LEU A N 1
ATOM 1053 C CA . LEU A 1 132 ? -7.365 -12.083 3.960 1.00 84.88 132 LEU A CA 1
ATOM 1054 C C . LEU A 1 132 ? -6.574 -13.400 3.915 1.00 84.88 132 LEU A C 1
ATOM 1056 O O . LEU A 1 132 ? -6.574 -14.138 4.899 1.00 84.88 132 LEU A O 1
ATOM 1060 N N . SER A 1 133 ? -5.935 -13.720 2.789 1.00 86.56 133 SER A N 1
ATOM 1061 C CA . SER A 1 133 ? -5.468 -15.083 2.487 1.00 86.56 133 SER A CA 1
ATOM 1062 C C . SER A 1 133 ? -3.963 -15.188 2.218 1.00 86.56 133 SER A C 1
ATOM 1064 O O . SER A 1 133 ? -3.408 -16.281 2.313 1.00 86.56 133 SER A O 1
ATOM 1066 N N . SER A 1 134 ? -3.290 -14.073 1.924 1.00 91.44 134 SER A N 1
ATOM 1067 C CA . SER A 1 134 ? -1.869 -14.065 1.560 1.00 91.44 134 SER A CA 1
ATOM 1068 C C . SER A 1 134 ? -0.935 -13.973 2.774 1.00 91.44 134 SER A C 1
ATOM 1070 O O . SER A 1 134 ? -1.397 -13.693 3.882 1.00 91.44 134 SER A O 1
ATOM 1072 N N . PRO A 1 135 ? 0.389 -14.159 2.605 1.00 90.00 135 PRO A N 1
ATOM 1073 C CA . PRO A 1 135 ? 1.379 -13.853 3.638 1.00 90.00 135 PRO A CA 1
ATOM 1074 C C . PRO A 1 135 ? 1.297 -12.402 4.126 1.00 90.00 135 PRO A C 1
ATOM 1076 O O . PRO A 1 135 ? 0.892 -11.504 3.382 1.00 90.00 135 PRO A O 1
ATOM 1079 N N . LYS A 1 136 ? 1.720 -12.162 5.373 1.00 90.06 136 LYS A N 1
ATOM 1080 C CA . LYS A 1 136 ? 1.599 -10.869 6.071 1.00 90.06 136 LYS A CA 1
ATOM 1081 C C . LYS A 1 136 ? 1.996 -9.671 5.209 1.00 90.06 136 LYS A C 1
ATOM 1083 O O . LYS A 1 136 ? 1.229 -8.721 5.095 1.00 90.06 136 LYS A O 1
ATOM 1088 N N . GLN A 1 137 ? 3.160 -9.703 4.563 1.00 89.00 137 GLN A N 1
ATOM 1089 C CA . GLN A 1 137 ? 3.636 -8.557 3.778 1.00 89.00 137 GLN A CA 1
ATOM 1090 C C . GLN A 1 137 ? 2.761 -8.253 2.562 1.00 89.00 137 GLN A C 1
ATOM 1092 O O . GLN A 1 137 ? 2.524 -7.088 2.237 1.00 89.00 137 GLN A O 1
ATOM 1097 N N . VAL A 1 138 ? 2.225 -9.291 1.922 1.00 92.81 138 VAL A N 1
ATOM 1098 C CA . VAL A 1 138 ? 1.274 -9.138 0.821 1.00 92.81 138 VAL A CA 1
ATOM 1099 C C . VAL A 1 138 ? -0.038 -8.542 1.344 1.00 92.81 138 VAL A C 1
ATOM 1101 O O . VAL A 1 138 ? -0.544 -7.586 0.753 1.00 92.81 138 VAL A O 1
ATOM 1104 N N . ARG A 1 139 ? -0.548 -9.015 2.494 1.00 94.00 139 ARG A N 1
ATOM 1105 C CA . ARG A 1 139 ? -1.753 -8.448 3.135 1.00 94.00 139 ARG A CA 1
ATOM 1106 C C . ARG A 1 139 ? -1.566 -6.981 3.499 1.00 94.00 139 ARG A C 1
ATOM 1108 O O . ARG A 1 139 ? -2.422 -6.164 3.172 1.00 94.00 139 ARG A O 1
ATOM 1115 N N . LEU A 1 140 ? -0.424 -6.612 4.081 1.00 93.56 140 LEU A N 1
ATOM 1116 C CA . LEU A 1 140 ? -0.094 -5.218 4.395 1.00 93.56 140 LEU A CA 1
ATOM 1117 C C . LEU A 1 140 ? -0.154 -4.333 3.144 1.00 93.56 140 LEU A C 1
ATOM 1119 O O . LEU A 1 140 ? -0.784 -3.273 3.163 1.00 93.56 140 LEU A O 1
ATOM 1123 N N . ARG A 1 141 ? 0.435 -4.777 2.027 1.00 93.44 141 ARG A N 1
ATOM 1124 C CA . ARG A 1 141 ? 0.358 -4.049 0.749 1.00 93.44 141 ARG A CA 1
ATOM 1125 C C . ARG A 1 141 ? -1.074 -3.965 0.222 1.00 93.44 141 ARG A C 1
ATOM 1127 O O . ARG A 1 141 ? -1.467 -2.908 -0.266 1.00 93.44 141 ARG A O 1
ATOM 1134 N N . ALA A 1 142 ? -1.867 -5.022 0.371 1.00 95.88 142 ALA A N 1
ATOM 1135 C CA . ALA A 1 142 ? -3.278 -5.024 -0.009 1.00 95.88 142 ALA A CA 1
ATOM 1136 C C . ALA A 1 142 ? -4.108 -4.023 0.801 1.00 95.88 142 ALA A C 1
ATOM 1138 O O . ALA A 1 142 ? -4.865 -3.247 0.218 1.00 95.88 142 ALA A O 1
ATOM 1139 N N . ILE A 1 143 ? -3.901 -3.954 2.119 1.00 96.31 143 ILE A N 1
ATOM 1140 C CA . ILE A 1 143 ? -4.541 -2.966 2.998 1.00 96.31 143 ILE A CA 1
ATOM 1141 C C . ILE A 1 143 ? -4.213 -1.541 2.533 1.00 96.31 143 ILE A C 1
ATOM 1143 O O . ILE A 1 143 ? -5.111 -0.707 2.389 1.00 96.31 143 ILE A O 1
ATOM 1147 N N . PHE A 1 144 ? -2.937 -1.258 2.248 1.00 93.69 144 PHE A N 1
ATOM 1148 C CA . PHE A 1 144 ? -2.526 0.056 1.746 1.00 93.69 144 PHE A CA 1
ATOM 1149 C C . PHE A 1 144 ? -3.141 0.385 0.383 1.00 93.69 144 PHE A C 1
ATOM 1151 O O . PHE A 1 144 ? -3.585 1.518 0.186 1.00 93.69 144 PHE A O 1
ATOM 1158 N N . LEU A 1 145 ? -3.193 -0.579 -0.540 1.00 96.19 145 LEU A N 1
ATOM 1159 C CA . LEU A 1 145 ? -3.807 -0.399 -1.855 1.00 96.19 145 LEU A CA 1
ATOM 1160 C C . LEU A 1 145 ? -5.300 -0.063 -1.733 1.00 96.19 145 LEU A C 1
ATOM 1162 O O . LEU A 1 145 ? -5.744 0.928 -2.311 1.00 96.19 145 LEU A O 1
ATOM 1166 N N . ILE A 1 146 ? -6.047 -0.801 -0.907 1.00 95.94 146 ILE A N 1
ATOM 1167 C CA . ILE A 1 146 ? -7.464 -0.516 -0.619 1.00 95.94 146 ILE A CA 1
ATOM 1168 C C . ILE A 1 146 ? -7.635 0.907 -0.074 1.00 95.94 146 ILE A C 1
ATOM 1170 O O . ILE A 1 146 ? -8.489 1.656 -0.550 1.00 95.94 146 ILE A O 1
ATOM 1174 N N . GLY A 1 147 ? -6.797 1.318 0.882 1.00 94.94 147 GLY A N 1
ATOM 1175 C CA . GLY A 1 147 ? -6.829 2.681 1.419 1.00 94.94 147 GLY A CA 1
ATOM 1176 C C . GLY A 1 147 ? -6.575 3.750 0.352 1.00 94.94 147 GLY A C 1
ATOM 1177 O O . GLY A 1 147 ? -7.251 4.779 0.321 1.00 94.94 147 GLY A O 1
ATOM 1178 N N . ARG A 1 148 ? -5.631 3.505 -0.563 1.00 93.81 148 ARG A N 1
ATOM 1179 C CA . ARG A 1 148 ? -5.270 4.435 -1.647 1.00 93.81 148 ARG A CA 1
ATOM 1180 C C . ARG A 1 148 ? -6.310 4.534 -2.759 1.00 93.81 148 ARG A C 1
ATOM 1182 O O . ARG A 1 148 ? -6.349 5.564 -3.425 1.00 93.81 148 ARG A O 1
ATOM 1189 N N . LEU A 1 149 ? -7.172 3.532 -2.923 1.00 94.25 149 LEU A N 1
ATOM 1190 C CA . LEU A 1 149 ? -8.334 3.617 -3.816 1.00 94.25 149 LEU A CA 1
ATOM 1191 C C . LEU A 1 149 ? -9.391 4.614 -3.307 1.00 94.25 149 LEU A C 1
ATOM 1193 O O . LEU A 1 149 ? -10.222 5.068 -4.089 1.00 94.25 149 LEU A O 1
ATOM 1197 N N . LYS A 1 150 ? -9.336 4.997 -2.020 1.00 92.69 150 LYS A N 1
ATOM 1198 C CA . LYS A 1 150 ? -10.197 6.017 -1.386 1.00 92.69 150 LYS A CA 1
ATOM 1199 C C . LYS A 1 150 ? -11.701 5.722 -1.467 1.00 92.69 150 LYS A C 1
ATOM 1201 O O . LYS A 1 150 ? -12.518 6.630 -1.312 1.00 92.69 150 LYS A O 1
ATOM 1206 N N . ASP A 1 151 ? -12.082 4.462 -1.670 1.00 92.81 151 ASP A N 1
ATOM 1207 C CA . ASP A 1 151 ? -13.483 4.055 -1.749 1.00 92.81 151 ASP A CA 1
ATOM 1208 C C . ASP A 1 151 ? -14.046 3.735 -0.352 1.00 92.81 151 ASP A C 1
ATOM 1210 O O . ASP A 1 151 ? -13.606 2.811 0.343 1.00 92.81 151 ASP A O 1
ATOM 1214 N N . LYS A 1 152 ? -15.065 4.503 0.059 1.00 93.44 152 LYS A N 1
ATOM 1215 C CA . LYS A 1 152 ? -15.737 4.352 1.358 1.00 93.44 152 LYS A CA 1
ATOM 1216 C C . LYS A 1 152 ? -16.385 2.983 1.554 1.00 93.44 152 LYS A C 1
ATOM 1218 O O . LYS A 1 152 ? -16.563 2.584 2.708 1.00 93.44 152 LYS A O 1
ATOM 1223 N N . LYS A 1 153 ? -16.698 2.232 0.493 1.00 95.19 153 LYS A N 1
ATOM 1224 C CA . LYS A 1 153 ? -17.312 0.899 0.626 1.00 95.19 153 LYS A CA 1
ATOM 1225 C C . LYS A 1 153 ? -16.428 -0.093 1.395 1.00 95.19 153 LYS A C 1
ATOM 1227 O O . LYS A 1 153 ? -16.949 -0.988 2.055 1.00 95.19 153 LYS A O 1
ATOM 1232 N N . HIS A 1 154 ? -15.107 0.107 1.400 1.00 95.12 154 HIS A N 1
ATOM 1233 C CA . HIS A 1 154 ? -14.161 -0.757 2.117 1.00 95.12 154 HIS A CA 1
ATOM 1234 C C . HIS A 1 154 ? -13.933 -0.368 3.578 1.00 95.12 154 HIS A C 1
ATOM 1236 O O . HIS A 1 154 ? -13.200 -1.055 4.289 1.00 95.12 154 HIS A O 1
ATOM 1242 N N . LEU A 1 155 ? -14.566 0.700 4.070 1.00 95.69 155 LEU A N 1
ATOM 1243 C CA . LEU A 1 155 ? -14.379 1.163 5.446 1.00 95.69 155 LEU A CA 1
ATOM 1244 C C . LEU A 1 155 ? -14.707 0.076 6.476 1.00 95.69 155 LEU A C 1
ATOM 1246 O O . LEU A 1 155 ? -13.990 -0.078 7.461 1.00 95.69 155 LEU A O 1
ATOM 1250 N N . LYS A 1 156 ? -15.761 -0.714 6.238 1.00 95.88 156 LYS A N 1
ATOM 1251 C CA . LYS A 1 156 ? -16.133 -1.826 7.125 1.00 95.88 156 LYS A CA 1
ATOM 1252 C C . LYS A 1 156 ? -15.030 -2.887 7.200 1.00 95.88 156 LYS A C 1
ATOM 1254 O O . LYS A 1 156 ? -14.711 -3.326 8.299 1.00 95.88 156 LYS A O 1
ATOM 1259 N N . LEU A 1 157 ? -14.446 -3.250 6.057 1.00 95.75 157 LEU A N 1
ATOM 1260 C CA . LEU A 1 157 ? -13.343 -4.207 5.975 1.00 95.75 157 LEU A CA 1
ATOM 1261 C C . LEU A 1 157 ? -12.114 -3.694 6.736 1.00 95.75 157 LEU A C 1
ATOM 1263 O O . LEU A 1 157 ? -11.585 -4.401 7.584 1.00 95.75 157 LEU A O 1
ATOM 1267 N N . MET A 1 158 ? -11.702 -2.441 6.515 1.00 96.62 158 MET A N 1
ATOM 1268 C CA . MET A 1 158 ? -10.550 -1.878 7.232 1.00 96.62 158 MET A CA 1
ATOM 1269 C C . MET A 1 158 ? -10.782 -1.803 8.746 1.00 96.62 158 MET A C 1
ATOM 1271 O O . MET A 1 158 ? -9.880 -2.111 9.518 1.00 96.62 158 MET A O 1
ATOM 1275 N N . LYS A 1 159 ? -11.998 -1.464 9.193 1.00 97.00 159 LYS A N 1
ATOM 1276 C CA . LYS A 1 159 ? -12.340 -1.511 10.623 1.00 97.00 159 LYS A CA 1
ATOM 1277 C C . LYS A 1 159 ? -12.232 -2.921 11.197 1.00 97.00 159 LYS A C 1
ATOM 1279 O O . LYS A 1 159 ? -11.769 -3.067 12.320 1.00 97.00 159 LYS A O 1
ATOM 1284 N N . GLN A 1 160 ? -12.673 -3.933 10.452 1.00 96.62 160 GLN A N 1
ATOM 1285 C CA . GLN A 1 160 ? -12.557 -5.326 10.875 1.00 96.62 160 GLN A CA 1
ATOM 1286 C C . GLN A 1 160 ? -11.085 -5.726 11.038 1.00 96.62 160 GLN A C 1
ATOM 1288 O O . GLN A 1 160 ? -10.716 -6.211 12.099 1.00 96.62 160 GLN A O 1
ATOM 1293 N N . ILE A 1 161 ? -10.237 -5.426 10.051 1.00 96.81 161 ILE A N 1
ATOM 1294 C CA . ILE A 1 161 ? -8.793 -5.709 10.117 1.00 96.81 161 ILE A CA 1
ATOM 1295 C C . ILE A 1 161 ? -8.141 -4.975 11.299 1.00 96.81 161 ILE A C 1
ATOM 1297 O O . ILE A 1 161 ? -7.334 -5.552 12.024 1.00 96.81 161 ILE A O 1
ATOM 1301 N N . ALA A 1 162 ? -8.518 -3.713 11.536 1.00 97.31 162 ALA A N 1
ATOM 1302 C CA . ALA A 1 162 ? -8.039 -2.949 12.685 1.00 97.31 162 ALA A CA 1
ATOM 1303 C C . ALA A 1 162 ? -8.421 -3.592 14.025 1.00 97.31 162 ALA A C 1
ATOM 1305 O O . ALA A 1 162 ? -7.590 -3.648 14.923 1.00 97.31 162 ALA A O 1
ATOM 1306 N N . LEU A 1 163 ? -9.655 -4.083 14.152 1.00 96.69 163 LEU A N 1
ATOM 1307 C CA . LEU A 1 163 ? -10.147 -4.745 15.363 1.00 96.69 163 LEU A CA 1
ATOM 1308 C C . LEU A 1 163 ? -9.488 -6.102 15.609 1.00 96.69 163 LEU A C 1
ATOM 1310 O O . LEU A 1 163 ? -9.185 -6.431 16.750 1.00 96.69 163 LEU A O 1
ATOM 1314 N N . GLU A 1 164 ? -9.290 -6.889 14.553 1.00 95.19 164 GLU A N 1
ATOM 1315 C CA . GLU A 1 164 ? -8.638 -8.194 14.656 1.00 95.19 164 GLU A CA 1
ATOM 1316 C C . GLU A 1 164 ? -7.149 -8.050 14.994 1.00 95.19 164 GLU A C 1
ATOM 1318 O O . GLU A 1 164 ? -6.597 -8.921 15.662 1.00 95.19 164 GLU A O 1
ATOM 1323 N N . ASN A 1 165 ? -6.509 -6.966 14.528 1.00 94.81 165 ASN A N 1
ATOM 1324 C CA . ASN A 1 165 ? -5.080 -6.661 14.677 1.00 94.81 165 ASN A CA 1
ATOM 1325 C C . ASN A 1 165 ? -4.164 -7.887 14.492 1.00 94.81 165 ASN A C 1
ATOM 1327 O O . ASN A 1 165 ? -3.123 -8.024 15.141 1.00 94.81 165 ASN A O 1
ATOM 1331 N N . LYS A 1 166 ? -4.549 -8.800 13.595 1.00 91.75 166 LYS A N 1
ATOM 1332 C CA . LYS A 1 166 ? -3.816 -10.039 13.361 1.00 91.75 166 LYS A CA 1
ATOM 1333 C C . LYS A 1 166 ? -2.387 -9.698 12.953 1.00 91.75 166 LYS A C 1
ATOM 1335 O O . LYS A 1 166 ? -2.173 -8.908 12.041 1.00 91.75 166 LYS A O 1
ATOM 1340 N N . GLU A 1 167 ? -1.408 -10.262 13.657 1.00 88.50 167 GLU A N 1
ATOM 1341 C CA . GLU A 1 167 ? 0.022 -10.059 13.376 1.00 88.50 167 GLU A CA 1
ATOM 1342 C C . GLU A 1 167 ? 0.460 -8.572 13.318 1.00 88.50 167 GLU A C 1
ATOM 1344 O O . GLU A 1 167 ? 1.467 -8.246 12.681 1.00 88.50 167 GLU A O 1
ATOM 1349 N N . GLY A 1 168 ? -0.265 -7.661 13.985 1.00 89.25 168 GLY A N 1
ATOM 1350 C CA . GLY A 1 168 ? 0.040 -6.223 14.036 1.00 89.25 168 GLY A CA 1
ATOM 1351 C C . GLY A 1 168 ? -0.476 -5.395 12.848 1.00 89.25 168 GLY A C 1
ATOM 1352 O O . GLY A 1 168 ? -0.087 -4.234 12.678 1.00 89.25 168 GLY A O 1
ATOM 1353 N N . GLU A 1 169 ? -1.346 -5.962 12.010 1.00 94.19 169 GLU A N 1
ATOM 1354 C CA . GLU A 1 169 ? -1.884 -5.313 10.804 1.00 94.19 169 GLU A CA 1
ATOM 1355 C C . GLU A 1 169 ? -2.812 -4.126 11.086 1.00 94.19 169 GLU A C 1
ATOM 1357 O O . GLU A 1 169 ? -3.037 -3.287 10.206 1.00 94.19 169 GLU A O 1
ATOM 1362 N N . GLY A 1 170 ? -3.329 -4.001 12.309 1.00 96.19 170 GLY A N 1
ATOM 1363 C CA . GLY A 1 170 ? -4.338 -3.004 12.640 1.00 96.19 170 GLY A CA 1
ATOM 1364 C C . GLY A 1 170 ? -3.842 -1.570 12.490 1.00 96.19 170 GLY A C 1
ATOM 1365 O O . GLY A 1 170 ? -4.595 -0.691 12.071 1.00 96.19 170 GLY A O 1
ATOM 1366 N N . SER A 1 171 ? -2.548 -1.333 12.709 1.00 96.25 171 SER A N 1
ATOM 1367 C CA . SER A 1 171 ? -1.912 -0.034 12.448 1.00 96.25 171 SER A CA 1
ATOM 1368 C C . SER A 1 171 ? -1.972 0.364 10.965 1.00 96.25 171 SER A C 1
ATOM 1370 O O . SER A 1 171 ? -2.266 1.515 10.636 1.00 96.25 171 SER A O 1
ATOM 1372 N N . SER A 1 172 ? -1.780 -0.598 10.059 1.00 95.75 172 SER A N 1
ATOM 1373 C CA . SER A 1 172 ? -1.866 -0.368 8.613 1.00 95.75 172 SER A CA 1
ATOM 1374 C C . SER A 1 172 ? -3.304 -0.116 8.175 1.00 95.75 172 SER A C 1
ATOM 1376 O O . SER A 1 172 ? -3.546 0.768 7.353 1.00 95.75 172 SER A O 1
ATOM 1378 N N . ALA A 1 173 ? -4.272 -0.814 8.774 1.00 97.38 173 ALA A N 1
ATOM 1379 C CA . ALA A 1 173 ? -5.689 -0.566 8.528 1.00 97.38 173 ALA A CA 1
ATOM 1380 C C . ALA A 1 173 ? -6.124 0.830 9.002 1.00 97.38 173 ALA A C 1
ATOM 1382 O O . ALA A 1 173 ? -6.835 1.526 8.277 1.00 97.38 173 ALA A O 1
ATOM 1383 N N . VAL A 1 174 ? -5.633 1.292 10.156 1.00 97.62 174 VAL A N 1
ATOM 1384 C CA . VAL A 1 174 ? -5.830 2.670 10.640 1.00 97.62 174 VAL A CA 1
ATOM 1385 C C . VAL A 1 174 ? -5.295 3.681 9.622 1.00 97.62 174 VAL A C 1
ATOM 1387 O O . VAL A 1 174 ? -6.020 4.584 9.204 1.00 97.62 174 VAL A O 1
ATOM 1390 N N . PHE A 1 175 ? -4.063 3.508 9.137 1.00 95.56 175 PHE A N 1
ATOM 1391 C CA . PHE A 1 175 ? -3.502 4.400 8.116 1.00 95.56 175 PHE A CA 1
ATOM 1392 C C . PHE A 1 175 ? -4.277 4.359 6.793 1.00 95.56 175 PHE A C 1
ATOM 1394 O O . PHE A 1 175 ? -4.470 5.398 6.160 1.00 95.56 175 PHE A O 1
ATOM 1401 N N . ALA A 1 176 ? -4.756 3.187 6.377 1.00 96.06 176 ALA A N 1
ATOM 1402 C CA . ALA A 1 176 ? -5.598 3.049 5.195 1.00 96.06 176 ALA A CA 1
ATOM 1403 C C . ALA A 1 176 ? -6.934 3.794 5.366 1.00 96.06 176 ALA A C 1
ATOM 1405 O O . ALA A 1 176 ? -7.325 4.553 4.478 1.00 96.06 176 ALA A O 1
ATOM 1406 N N . MET A 1 177 ? -7.581 3.685 6.533 1.00 97.25 177 MET A N 1
ATOM 1407 C CA . MET A 1 177 ? -8.825 4.400 6.844 1.00 97.25 177 MET A CA 1
ATOM 1408 C C . MET A 1 177 ? -8.673 5.919 6.764 1.00 97.25 177 MET A C 1
ATOM 1410 O O . MET A 1 177 ? -9.599 6.586 6.305 1.00 97.25 177 MET A O 1
ATOM 1414 N N . ALA A 1 178 ? -7.516 6.470 7.144 1.00 95.31 178 ALA A N 1
ATOM 1415 C CA . ALA A 1 178 ? -7.252 7.907 7.040 1.00 95.31 178 ALA A CA 1
ATOM 1416 C C . ALA A 1 178 ? -7.355 8.440 5.596 1.00 95.31 178 ALA A C 1
ATOM 1418 O O . ALA A 1 178 ? -7.693 9.603 5.400 1.00 95.31 178 ALA A O 1
ATOM 1419 N N . ASN A 1 179 ? -7.095 7.599 4.586 1.00 93.50 179 ASN A N 1
ATOM 1420 C CA . ASN A 1 179 ? -7.232 7.971 3.172 1.00 93.50 179 ASN A CA 1
ATOM 1421 C C . ASN A 1 179 ? -8.681 7.905 2.667 1.00 93.50 179 ASN A C 1
ATOM 1423 O O . ASN A 1 179 ? -9.012 8.523 1.657 1.00 93.50 179 ASN A O 1
ATOM 1427 N N . VAL A 1 180 ? -9.537 7.150 3.357 1.00 93.62 180 VAL A N 1
ATOM 1428 C CA . VAL A 1 180 ? -10.940 6.924 2.984 1.00 93.62 180 VAL A CA 1
ATOM 1429 C C . VAL A 1 180 ? -11.880 7.882 3.722 1.00 93.62 180 VAL A C 1
ATOM 1431 O O . VAL A 1 180 ? -12.899 8.328 3.184 1.00 93.62 180 VAL A O 1
ATOM 1434 N N . VAL A 1 181 ? -11.545 8.227 4.966 1.00 94.81 181 VAL A N 1
ATOM 1435 C CA . VAL A 1 181 ? -12.353 9.092 5.825 1.00 94.81 181 VAL A CA 1
ATOM 1436 C C . VAL A 1 181 ? -11.791 10.512 5.825 1.00 94.81 181 VAL A C 1
ATOM 1438 O O . VAL A 1 181 ? -11.012 10.904 6.687 1.00 94.81 181 VAL A O 1
ATOM 1441 N N . ASN A 1 182 ? -12.253 11.323 4.874 1.00 87.88 182 ASN A N 1
ATOM 1442 C CA . ASN A 1 182 ? -11.799 12.712 4.716 1.00 87.88 182 ASN A CA 1
ATOM 1443 C C . ASN A 1 182 ? -12.278 13.662 5.834 1.00 87.88 182 ASN A C 1
ATOM 1445 O O . ASN A 1 182 ? -11.817 14.799 5.926 1.00 87.88 182 ASN A O 1
ATOM 1449 N N . ASN A 1 183 ? -13.224 13.233 6.678 1.00 94.31 183 ASN A N 1
ATOM 1450 C CA . ASN A 1 183 ? -13.726 14.031 7.791 1.00 94.31 183 ASN A CA 1
ATOM 1451 C C . ASN A 1 183 ? -13.044 13.627 9.102 1.00 94.31 183 ASN A C 1
ATOM 1453 O O . ASN A 1 183 ? -13.212 12.515 9.597 1.00 94.31 183 ASN A O 1
ATOM 1457 N N . LYS A 1 184 ? -12.339 14.579 9.715 1.00 94.88 184 LYS A N 1
ATOM 1458 C CA . LYS A 1 184 ? -11.586 14.362 10.954 1.00 94.88 184 LYS A CA 1
ATOM 1459 C C . LYS A 1 184 ? -12.437 13.824 12.115 1.00 94.88 184 LYS A C 1
ATOM 1461 O O . LYS A 1 184 ? -11.995 12.942 12.843 1.00 94.88 184 LYS A O 1
ATOM 1466 N N . ARG A 1 185 ? -13.661 14.336 12.281 1.00 96.12 185 ARG A N 1
ATOM 1467 C CA . ARG A 1 185 ? -14.586 13.927 13.352 1.00 96.12 185 ARG A CA 1
ATOM 1468 C C . ARG A 1 185 ? -15.141 12.523 13.110 1.00 96.12 185 ARG A C 1
ATOM 1470 O O . ARG A 1 185 ? -15.238 11.739 14.048 1.00 96.12 185 ARG A O 1
ATOM 1477 N N . GLU A 1 186 ? -15.496 12.207 11.865 1.00 96.38 186 GLU A N 1
ATOM 1478 C CA . GLU A 1 186 ? -15.906 10.859 11.444 1.00 96.38 186 GLU A CA 1
ATOM 1479 C C . GLU A 1 186 ? -14.770 9.861 11.699 1.00 96.38 186 GLU A C 1
ATOM 1481 O O . GLU A 1 186 ? -14.990 8.822 12.318 1.00 96.38 186 GLU A O 1
ATOM 1486 N N . TYR A 1 187 ? -13.541 10.216 11.317 1.00 97.25 187 TYR A N 1
ATOM 1487 C CA . TYR A 1 187 ? -12.370 9.369 11.516 1.00 97.25 187 TYR A CA 1
ATOM 1488 C C . TYR A 1 187 ? -12.088 9.125 13.003 1.00 97.25 187 TYR A C 1
ATOM 1490 O O . TYR A 1 187 ? -11.987 7.974 13.417 1.00 97.25 187 TYR A O 1
ATOM 1498 N N . SER A 1 188 ? -12.088 10.180 13.824 1.00 97.62 188 SER A N 1
ATOM 1499 C CA . SER A 1 188 ? -11.966 10.078 15.286 1.00 97.62 188 SER A CA 1
ATOM 1500 C C . SER A 1 188 ? -13.030 9.166 15.904 1.00 97.62 188 SER A C 1
ATOM 1502 O O . SER A 1 188 ? -12.720 8.306 16.728 1.00 97.62 188 SER A O 1
ATOM 1504 N N . LYS A 1 189 ? -14.289 9.265 15.455 1.00 97.56 189 LYS A N 1
ATOM 1505 C CA . LYS A 1 189 ? -15.356 8.360 15.906 1.00 97.56 189 LYS A CA 1
ATOM 1506 C C . LYS A 1 189 ? -15.042 6.900 15.571 1.00 97.56 189 LYS A C 1
ATOM 1508 O O . LYS A 1 189 ? -15.290 6.025 16.394 1.00 97.56 189 LYS A O 1
ATOM 1513 N N . HIS A 1 190 ? -14.513 6.626 14.380 1.00 98.00 190 HIS A N 1
ATOM 1514 C CA . HIS A 1 190 ? -14.123 5.268 14.006 1.00 98.00 190 HIS A CA 1
ATOM 1515 C C . HIS A 1 190 ? -12.946 4.741 14.826 1.00 98.00 190 HIS A C 1
ATOM 1517 O O . HIS A 1 190 ? -12.978 3.573 15.199 1.00 98.00 190 HIS A O 1
ATOM 1523 N N . LEU A 1 191 ? -11.947 5.575 15.123 1.00 98.25 191 LEU A N 1
ATOM 1524 C CA . LEU A 1 191 ? -10.803 5.171 15.943 1.00 98.25 191 LEU A CA 1
ATOM 1525 C C . LEU A 1 191 ? -11.200 4.895 17.393 1.00 98.25 191 LEU A C 1
ATOM 1527 O O . LEU A 1 191 ? -10.764 3.889 17.941 1.00 98.25 191 LEU A O 1
ATOM 1531 N N . ASN A 1 192 ? -12.073 5.717 17.981 1.00 98.12 192 ASN A N 1
ATOM 1532 C CA . ASN A 1 192 ? -12.620 5.449 19.312 1.00 98.12 192 ASN A CA 1
ATOM 1533 C C . ASN A 1 192 ? -13.440 4.148 19.333 1.00 98.12 192 ASN A C 1
ATOM 1535 O O . ASN A 1 192 ? -13.221 3.315 20.199 1.00 98.12 192 ASN A O 1
ATOM 1539 N N . ASP A 1 193 ? -14.290 3.903 18.327 1.00 98.00 193 ASP A N 1
ATOM 1540 C CA . ASP A 1 193 ? -15.039 2.636 18.218 1.00 98.00 193 ASP A CA 1
ATOM 1541 C C . ASP A 1 193 ? -14.121 1.406 18.097 1.00 98.00 193 ASP A C 1
ATOM 1543 O O . ASP A 1 193 ? -14.454 0.341 18.608 1.00 98.00 193 ASP A O 1
ATOM 1547 N N . ILE A 1 194 ? -12.972 1.538 17.422 1.00 98.19 194 ILE A N 1
ATOM 1548 C CA . ILE A 1 194 ? -11.960 0.475 17.357 1.00 98.19 194 ILE A CA 1
ATOM 1549 C C . ILE A 1 194 ? -11.284 0.304 18.719 1.00 98.19 194 ILE A C 1
ATOM 1551 O O . ILE A 1 194 ? -11.180 -0.817 19.207 1.00 98.19 194 ILE A O 1
ATOM 1555 N N . LYS A 1 195 ? -10.855 1.406 19.342 1.00 97.81 195 LYS A N 1
ATOM 1556 C CA . LYS A 1 195 ? -10.195 1.405 20.650 1.00 97.81 195 LYS A CA 1
ATOM 1557 C C . LYS A 1 195 ? -11.067 0.745 21.721 1.00 97.81 195 LYS A C 1
ATOM 1559 O O . LYS A 1 195 ? -10.579 -0.130 22.423 1.00 97.81 195 LYS A O 1
ATOM 1564 N N . ASP A 1 196 ? -12.343 1.117 21.795 1.00 97.75 196 ASP A N 1
ATOM 1565 C CA . ASP A 1 196 ? -13.297 0.627 22.800 1.00 97.75 196 ASP A CA 1
ATOM 1566 C C . ASP A 1 196 ? -13.589 -0.878 22.671 1.00 97.75 196 ASP A C 1
ATOM 1568 O O . ASP A 1 196 ? -14.020 -1.516 23.631 1.00 97.75 196 ASP A O 1
ATOM 1572 N N . LYS A 1 197 ? -13.381 -1.449 21.479 1.00 97.75 197 LYS A N 1
ATOM 1573 C CA . LYS A 1 197 ? -13.628 -2.867 21.171 1.00 97.75 197 LYS A CA 1
ATOM 1574 C C . LYS A 1 197 ? -12.356 -3.706 21.084 1.00 97.75 197 LYS A C 1
ATOM 1576 O O . LYS A 1 197 ? -12.454 -4.928 21.001 1.00 97.75 197 LYS A O 1
ATOM 1581 N N . SER A 1 198 ? -11.187 -3.071 21.060 1.00 96.25 198 SER A N 1
ATOM 1582 C CA . SER A 1 198 ? -9.906 -3.768 21.041 1.00 96.25 198 SER A CA 1
ATOM 1583 C C . SER A 1 198 ? -9.626 -4.385 22.408 1.00 96.25 198 SER A C 1
ATOM 1585 O O . SER A 1 198 ? -9.937 -3.801 23.444 1.00 96.25 198 SER A O 1
ATOM 1587 N N . VAL A 1 199 ? -8.998 -5.557 22.406 1.00 94.44 199 VAL A N 1
ATOM 1588 C CA . VAL A 1 199 ? -8.474 -6.211 23.617 1.00 94.44 199 VAL A CA 1
ATOM 1589 C C . VAL A 1 199 ? -6.943 -6.218 23.658 1.00 94.44 199 VAL A C 1
ATOM 1591 O O . VAL A 1 199 ? -6.353 -6.587 24.669 1.00 94.44 199 VAL A O 1
ATOM 1594 N N . ASP A 1 200 ? -6.297 -5.792 22.571 1.00 95.69 200 ASP A N 1
ATOM 1595 C CA . ASP A 1 200 ? -4.845 -5.685 22.457 1.00 95.69 200 ASP A CA 1
ATOM 1596 C C . ASP A 1 200 ? -4.367 -4.356 23.065 1.00 95.69 200 ASP A C 1
ATOM 1598 O O . ASP A 1 200 ? -4.612 -3.276 22.515 1.00 95.69 200 ASP A O 1
ATOM 1602 N N . GLY A 1 201 ? -3.697 -4.442 24.219 1.00 95.81 201 GLY A N 1
ATOM 1603 C CA . GLY A 1 201 ? -3.213 -3.286 24.976 1.00 95.81 201 GLY A CA 1
ATOM 1604 C C . GLY A 1 201 ? -2.154 -2.457 24.243 1.00 95.81 201 GLY A C 1
ATOM 1605 O O . GLY A 1 201 ? -2.182 -1.226 24.328 1.00 95.81 201 GLY A O 1
ATOM 1606 N N . ASP A 1 202 ? -1.268 -3.095 23.476 1.00 96.44 202 ASP A N 1
ATOM 1607 C CA . ASP A 1 202 ? -0.230 -2.396 22.714 1.00 96.44 202 ASP A CA 1
ATOM 1608 C C . ASP A 1 202 ? -0.846 -1.630 21.545 1.00 96.44 202 ASP A C 1
ATOM 1610 O O . ASP A 1 202 ? -0.479 -0.477 21.273 1.00 96.44 202 ASP A O 1
ATOM 1614 N N . PHE A 1 203 ? -1.842 -2.231 20.894 1.00 97.69 203 PHE A N 1
ATOM 1615 C CA . PHE A 1 203 ? -2.598 -1.570 19.839 1.00 97.69 203 PHE A CA 1
ATOM 1616 C C . PHE A 1 203 ? -3.457 -0.414 20.368 1.00 97.69 203 PHE A C 1
ATOM 1618 O O . PHE A 1 203 ? -3.477 0.659 19.762 1.00 97.69 203 PHE A O 1
ATOM 1625 N N . ILE A 1 204 ? -4.096 -0.567 21.532 1.00 98.19 204 ILE A N 1
ATOM 1626 C CA . ILE A 1 204 ? -4.808 0.530 22.212 1.00 98.19 204 ILE A CA 1
ATOM 1627 C C . ILE A 1 204 ? -3.848 1.688 22.507 1.00 98.19 204 ILE A C 1
ATOM 1629 O O . ILE A 1 204 ? -4.143 2.840 22.178 1.00 98.19 204 ILE A O 1
ATOM 1633 N N . ALA A 1 205 ? -2.669 1.395 23.060 1.00 97.75 205 ALA A N 1
ATOM 1634 C CA . ALA A 1 205 ? -1.660 2.410 23.337 1.00 97.75 205 ALA A CA 1
ATOM 1635 C C . ALA A 1 205 ? -1.156 3.089 22.049 1.00 97.75 205 ALA A C 1
ATOM 1637 O O . ALA A 1 205 ? -0.885 4.294 22.043 1.00 97.75 205 ALA A O 1
ATOM 1638 N N . PHE A 1 206 ? -1.042 2.346 20.942 1.00 97.69 206 PHE A N 1
ATOM 1639 C CA . PHE A 1 206 ? -0.777 2.916 19.620 1.00 97.69 206 PHE A CA 1
ATOM 1640 C C . PHE A 1 206 ? -1.880 3.890 19.190 1.00 97.69 206 PHE A C 1
ATOM 1642 O O . PHE A 1 206 ? -1.552 5.014 18.801 1.00 97.69 206 PHE A O 1
ATOM 1649 N N . LEU A 1 207 ? -3.155 3.502 19.291 1.00 98.00 207 LEU A N 1
ATOM 1650 C CA . LEU A 1 207 ? -4.289 4.357 18.927 1.00 98.00 207 LEU A CA 1
ATOM 1651 C C . LEU A 1 207 ? -4.290 5.650 19.745 1.00 98.00 207 LEU A C 1
ATOM 1653 O O . LEU A 1 207 ? -4.447 6.724 19.168 1.00 98.00 207 LEU A O 1
ATOM 1657 N N . ASP A 1 208 ? -4.027 5.577 21.049 1.00 98.06 208 ASP A N 1
ATOM 1658 C CA . ASP A 1 208 ? -3.937 6.759 21.912 1.00 98.06 208 ASP A CA 1
ATOM 1659 C C . ASP A 1 208 ? -2.822 7.712 21.488 1.00 98.06 208 ASP A C 1
ATOM 1661 O O . ASP A 1 208 ? -3.047 8.916 21.322 1.00 98.06 208 ASP A O 1
ATOM 1665 N N . ARG A 1 209 ? -1.614 7.191 21.246 1.00 97.94 209 ARG A N 1
ATOM 1666 C CA . ARG A 1 209 ? -0.498 8.010 20.747 1.00 97.94 209 ARG A CA 1
ATOM 1667 C C . ARG A 1 209 ? -0.819 8.621 19.386 1.00 97.94 209 ARG A C 1
ATOM 1669 O O . ARG A 1 209 ? -0.520 9.794 19.159 1.00 97.94 209 ARG A O 1
ATOM 1676 N N . TYR A 1 210 ? -1.420 7.843 18.491 1.00 96.69 210 TYR A N 1
ATOM 1677 C CA . TYR A 1 210 ? -1.776 8.282 17.148 1.00 96.69 210 TYR A CA 1
ATOM 1678 C C . TYR A 1 210 ? -2.839 9.389 17.180 1.00 96.69 210 TYR A C 1
ATOM 1680 O O . TYR A 1 210 ? -2.625 10.459 16.607 1.00 96.69 210 TYR A O 1
ATOM 1688 N N . MET A 1 211 ? -3.943 9.187 17.902 1.00 97.06 211 MET A N 1
ATOM 1689 C CA . MET A 1 211 ? -5.013 10.181 18.026 1.00 97.06 211 MET A CA 1
ATOM 1690 C C . MET A 1 211 ? -4.504 11.478 18.657 1.00 97.06 211 MET A C 1
ATOM 1692 O O . MET A 1 211 ? -4.718 12.551 18.091 1.00 97.06 211 MET A O 1
ATOM 1696 N N . ASN A 1 212 ? -3.717 11.392 19.735 1.00 97.12 212 ASN A N 1
ATOM 1697 C CA . ASN A 1 212 ? -3.108 12.563 20.371 1.00 97.12 212 ASN A CA 1
ATOM 1698 C C . ASN A 1 212 ? -2.182 13.329 19.413 1.00 97.12 212 ASN A C 1
ATOM 1700 O O . ASN A 1 212 ? -2.305 14.548 19.269 1.00 97.12 212 ASN A O 1
ATOM 1704 N N . LYS A 1 213 ? -1.291 12.626 18.700 1.00 96.50 213 LYS A N 1
ATOM 1705 C CA . LYS A 1 213 ? -0.361 13.232 17.729 1.00 96.50 213 LYS A CA 1
ATOM 1706 C C . LYS A 1 213 ? -1.094 13.964 16.604 1.00 96.50 213 LYS A C 1
ATOM 1708 O O . LYS A 1 213 ? -0.664 15.038 16.185 1.00 96.50 213 LYS A O 1
ATOM 1713 N N . HIS A 1 214 ? -2.199 13.402 16.120 1.00 93.19 214 HIS A N 1
ATOM 1714 C CA . HIS A 1 214 ? -2.979 13.954 15.009 1.00 93.19 214 HIS A CA 1
ATOM 1715 C C . HIS A 1 214 ? -4.156 14.846 15.462 1.00 93.19 214 HIS A C 1
ATOM 1717 O O . HIS A 1 214 ? -4.901 15.376 14.626 1.00 93.19 214 HIS A O 1
ATOM 1723 N N . LYS A 1 215 ? -4.283 15.092 16.776 1.00 93.19 215 LYS A N 1
ATOM 1724 C CA . LYS A 1 215 ? -5.354 15.873 17.421 1.00 93.19 215 LYS A CA 1
ATOM 1725 C C . LYS A 1 215 ? -6.758 15.360 17.063 1.00 93.19 215 LYS A C 1
ATOM 1727 O O . LYS A 1 215 ? -7.622 16.187 16.758 1.00 93.19 215 LYS A O 1
ATOM 1732 N N . LEU A 1 216 ? -6.931 14.044 16.943 1.00 90.50 216 LEU A N 1
ATOM 1733 C CA . LEU A 1 216 ? -8.187 13.374 16.580 1.00 90.50 216 LEU A CA 1
ATOM 1734 C C . LEU A 1 216 ? -9.089 13.196 17.796 1.00 90.50 216 LEU A C 1
ATOM 1736 O O . LEU A 1 216 ? -8.553 12.995 18.901 1.00 90.50 216 LEU A O 1
#

Organism: NCBI:txid1331007

Secondary structure (DSSP, 8-state):
---SSSHHHHHHHHHHHHHHHHHHHHHHHHHHHHHHHHTTGGG--S---SSS-HHHHHHHHHHHHHHHHHHHHS-HHHHHHHHHHHHH---HHHHSHHHHHHHHHHHTTS-GGG-TTS-HHHHHHHHHHHTTTS-HHHHHHHHHHHHHHT-GGGHHHHHHHHHH-GGGTHHHHHHHHHHH---HHHHHHHHHHHHHH---HHHHHHHHHHHHHHT-

Sequence (216 aa):
MKILVLCSLLLCSLVQAKEVTLQSELTGLENWLSRYYDLSCADYRGEWNDTERPDCEDAYLDFMNSLGFARSRLSDQEASQLLDILWRSDEPVLSNELFKMTIASNLVNLPQDARPYVNNSELENLALDKVLSSPKQVRLRAIFLIGRLKDKKHLKLMKQIALENKEGEGSSAVFAMANVVNNKREYSKHLNDIKDKSVDGDFIAFLDRYMNKHKL

Foldseek 3Di:
DDDDDDPPVVVVVVVVVQVVLLVVLVVVVVVLVVVLVVLVLLPPQPDPDPPDDVVNVVSLVVVLVSLVVSLVPHDLQSNLVVLVCLQPDPPSSSVHLLNNLSSLLSVLPRDCVSHVPDDLVNSLVSLVVDLPPGHPSSNLSSLSSLLSSLALVCLVVLLVCLLVCVVNSNVSSLVSVCSNDVDPVVSVVSLVVSLVNHPDPVSNVVSVVVCVVVVD

Radius of gyration: 20.55 Å; chains: 1; bounding box: 39×62×57 Å

pLDDT: mean 86.5, std 16.19, range [29.98, 98.25]